Protein AF-A9B683-F1 (afdb_monomer_lite)

Structure (mmCIF, N/CA/C/O backbone):
data_AF-A9B683-F1
#
_entry.id   AF-A9B683-F1
#
loop_
_atom_site.group_PDB
_atom_site.id
_atom_site.type_symbol
_atom_site.label_atom_id
_atom_site.label_alt_id
_atom_site.label_comp_id
_atom_site.label_asym_id
_atom_site.label_entity_id
_atom_site.label_seq_id
_atom_site.pdbx_PDB_ins_code
_atom_site.Cartn_x
_atom_site.Cartn_y
_atom_site.Cartn_z
_atom_site.occupancy
_atom_site.B_iso_or_equiv
_atom_site.auth_seq_id
_atom_site.auth_comp_id
_atom_site.auth_asym_id
_atom_site.auth_atom_id
_atom_site.pdbx_PDB_model_num
ATOM 1 N N . MET A 1 1 ? -12.168 24.210 15.865 1.00 85.88 1 MET A N 1
ATOM 2 C CA . MET A 1 1 ? -10.732 24.446 16.180 1.00 85.88 1 MET A CA 1
ATOM 3 C C . MET A 1 1 ? -9.949 23.139 16.040 1.00 85.88 1 MET A C 1
ATOM 5 O O . MET A 1 1 ? -10.582 22.092 16.051 1.00 85.88 1 MET A O 1
ATOM 9 N N . LYS A 1 2 ? -8.617 23.153 15.867 1.00 90.12 2 LYS A N 1
ATOM 10 C CA . LYS A 1 2 ? -7.794 21.922 15.895 1.00 90.12 2 LYS A CA 1
ATOM 11 C C . LYS A 1 2 ? -7.132 21.772 17.260 1.00 90.12 2 LYS A C 1
ATOM 13 O O . LYS A 1 2 ? -6.598 22.749 17.776 1.00 90.12 2 LYS A O 1
ATOM 18 N N . CYS A 1 3 ? -7.162 20.572 17.837 1.00 88.56 3 CYS A N 1
ATOM 19 C CA . CYS A 1 3 ? -6.462 20.307 19.094 1.00 88.56 3 CYS A CA 1
ATOM 20 C C . CYS A 1 3 ? -4.941 20.443 18.881 1.00 88.56 3 CYS A C 1
ATOM 22 O O . CYS A 1 3 ? -4.418 19.793 17.976 1.00 88.56 3 CYS A O 1
ATOM 24 N N . PRO A 1 4 ? -4.210 21.221 19.697 1.00 87.31 4 PRO A N 1
ATOM 25 C CA . PRO A 1 4 ? -2.766 21.394 19.522 1.00 87.31 4 PRO A CA 1
ATOM 26 C C . PRO A 1 4 ? -1.964 20.112 19.792 1.00 87.31 4 PRO A C 1
ATOM 28 O O . PRO A 1 4 ? -0.858 19.973 19.281 1.00 87.31 4 PRO A O 1
ATOM 31 N N . ASN A 1 5 ? -2.517 19.170 20.564 1.00 88.19 5 ASN A N 1
ATOM 32 C CA . ASN A 1 5 ? -1.825 17.932 20.918 1.00 88.19 5 ASN A CA 1
ATOM 33 C C . ASN A 1 5 ? -1.957 16.850 19.827 1.00 88.19 5 ASN A C 1
ATOM 35 O O . ASN A 1 5 ? -0.973 16.240 19.425 1.00 88.19 5 ASN A O 1
ATOM 39 N N . CYS A 1 6 ? -3.168 16.619 19.305 1.00 89.62 6 CYS A N 1
ATOM 40 C CA . CYS A 1 6 ? -3.441 15.515 18.368 1.00 89.62 6 CYS A CA 1
ATOM 41 C C . CYS A 1 6 ? -3.935 15.958 16.980 1.00 89.62 6 CYS A C 1
ATOM 43 O O . CYS A 1 6 ? -4.226 15.111 16.139 1.00 89.62 6 CYS A O 1
ATOM 45 N N . TYR A 1 7 ? -4.053 17.268 16.735 1.00 89.31 7 TYR A N 1
ATOM 46 C CA . TYR A 1 7 ? -4.489 17.876 15.469 1.00 89.31 7 TYR A CA 1
ATOM 47 C C . TYR A 1 7 ? -5.870 17.445 14.950 1.00 89.31 7 TYR A C 1
ATOM 49 O O . TYR A 1 7 ? -6.229 17.776 13.817 1.00 89.31 7 TYR A O 1
ATOM 57 N N . SER A 1 8 ? -6.687 16.773 15.766 1.00 88.00 8 SER A N 1
ATOM 58 C CA . SER A 1 8 ? -8.070 16.471 15.402 1.00 88.00 8 SER A CA 1
ATOM 59 C C . SER A 1 8 ? -8.915 17.743 15.372 1.00 88.00 8 SER A C 1
ATOM 61 O O . SER A 1 8 ? -8.719 18.656 16.181 1.00 88.00 8 SER A O 1
ATOM 63 N N . ASN A 1 9 ? -9.885 17.793 14.459 1.00 91.38 9 ASN A N 1
ATOM 64 C CA . ASN A 1 9 ? -10.915 18.826 14.481 1.00 91.38 9 ASN A CA 1
ATOM 65 C C . ASN A 1 9 ? -11.799 18.623 15.718 1.00 91.38 9 ASN A C 1
ATOM 67 O O . ASN A 1 9 ? -12.266 17.516 15.975 1.00 91.38 9 ASN A O 1
ATOM 71 N N . VAL A 1 10 ? -12.004 19.690 16.486 1.00 91.88 10 VAL A N 1
ATOM 72 C CA . VAL A 1 10 ? -12.849 19.714 17.684 1.00 91.88 10 VAL A CA 1
ATOM 73 C C . VAL A 1 10 ? -13.901 20.813 17.567 1.00 91.88 10 VAL A C 1
ATOM 75 O O . VAL A 1 10 ? -13.610 21.916 17.077 1.00 91.88 10 VAL A O 1
ATOM 78 N N . SER A 1 11 ? -15.117 20.481 18.013 1.00 86.19 11 SER A N 1
ATOM 79 C CA . SER A 1 11 ? -16.225 21.423 18.194 1.00 86.19 11 SER A CA 1
ATOM 80 C C . SER A 1 11 ? -15.831 22.506 19.199 1.00 86.19 11 SER A C 1
ATOM 82 O O . SER A 1 11 ? -15.085 22.244 20.141 1.00 86.19 11 SER A O 1
ATOM 84 N N . ASN A 1 12 ? -16.342 23.724 19.013 1.00 79.06 12 ASN A N 1
ATOM 85 C CA . ASN A 1 12 ? -16.077 24.840 19.924 1.00 79.06 12 ASN A CA 1
ATOM 86 C C . ASN A 1 12 ? -16.750 24.673 21.301 1.00 79.06 12 ASN A C 1
ATOM 88 O O . ASN A 1 12 ? -16.464 25.441 22.210 1.00 79.06 12 ASN A O 1
ATOM 92 N N . SER A 1 13 ? -17.642 23.689 21.450 1.00 78.12 13 SER A N 1
ATOM 93 C CA . SER A 1 13 ? -18.428 23.449 22.665 1.00 78.12 13 SER A CA 1
ATOM 94 C C . SER A 1 13 ? -17.835 22.409 23.622 1.00 78.12 13 SER A C 1
ATOM 96 O O . SER A 1 13 ? -18.438 22.130 24.652 1.00 78.12 13 SER A O 1
ATOM 98 N N . THR A 1 14 ? -16.702 21.783 23.293 1.00 80.38 14 THR A N 1
ATOM 99 C CA . THR A 1 14 ? -16.143 20.684 24.097 1.00 80.38 14 THR A CA 1
ATOM 100 C C . THR A 1 14 ? -15.003 21.187 24.985 1.00 80.38 14 THR A C 1
ATOM 102 O O . THR A 1 14 ? -14.021 21.720 24.474 1.00 80.38 14 THR A O 1
ATOM 105 N N . GLU A 1 15 ? -15.101 20.993 26.306 1.00 87.38 15 GLU A N 1
ATOM 106 C CA . GLU A 1 15 ? -14.063 21.408 27.274 1.00 87.38 15 GLU A CA 1
ATOM 107 C C . GLU A 1 15 ? -12.756 20.611 27.136 1.00 87.38 15 GLU A C 1
ATOM 109 O O . GLU A 1 15 ? -11.670 21.098 27.457 1.00 87.38 15 GLU A O 1
ATOM 114 N N . LYS A 1 16 ? -12.842 19.375 26.638 1.00 94.12 16 LYS A N 1
ATOM 115 C CA . LYS A 1 16 ? -11.697 18.488 26.422 1.00 94.12 16 LYS A CA 1
ATOM 116 C C . LYS A 1 16 ? -11.725 17.891 25.027 1.00 94.12 16 LYS A C 1
ATOM 118 O O . LYS A 1 16 ? -12.782 17.691 24.430 1.00 94.12 16 LYS A O 1
ATOM 123 N N . CYS A 1 17 ? -10.546 17.592 24.492 1.00 89.88 17 CYS A N 1
ATOM 124 C CA . CYS A 1 17 ? -10.440 16.900 23.220 1.00 89.88 17 CYS A CA 1
ATOM 125 C C . CYS A 1 17 ? -10.851 15.425 23.381 1.00 89.88 17 CYS A C 1
ATOM 127 O O . CYS A 1 17 ? -10.169 14.705 24.105 1.00 89.88 17 CYS A O 1
ATOM 129 N N . PRO A 1 18 ? -11.859 14.918 22.649 1.00 86.50 18 PRO A N 1
ATOM 130 C CA . PRO A 1 18 ? -12.311 13.530 22.790 1.00 86.50 18 PRO A CA 1
ATOM 131 C C . PRO A 1 18 ? -11.249 12.499 22.373 1.00 86.50 18 PRO A C 1
ATOM 133 O O . PRO A 1 18 ? -11.368 11.325 22.696 1.00 86.50 18 PRO A O 1
ATOM 136 N N . ARG A 1 19 ? -10.203 12.922 21.647 1.00 84.56 19 ARG A N 1
ATOM 137 C CA . ARG A 1 19 ? -9.156 12.033 21.124 1.00 84.56 19 ARG A CA 1
ATOM 138 C C . ARG A 1 19 ? -7.976 11.832 22.075 1.00 84.56 19 ARG A C 1
ATOM 140 O O . ARG A 1 19 ? -7.304 10.813 21.983 1.00 84.56 19 ARG A O 1
ATOM 147 N N . CYS A 1 20 ? -7.670 12.804 22.928 1.00 90.81 20 CYS A N 1
ATOM 148 C CA . CYS A 1 20 ? -6.484 12.758 23.796 1.00 90.81 20 CYS A CA 1
ATOM 149 C C . CYS A 1 20 ? -6.721 13.339 25.193 1.00 90.81 20 CYS A C 1
ATOM 151 O O . CYS A 1 20 ? -5.761 13.576 25.920 1.00 90.81 20 CYS A O 1
ATOM 153 N N . ASP A 1 21 ? -7.981 13.625 25.524 1.00 91.88 21 ASP A N 1
ATOM 154 C CA . ASP A 1 21 ? -8.448 14.214 26.782 1.00 91.88 21 ASP A CA 1
ATOM 155 C C . ASP A 1 21 ? -7.758 15.540 27.164 1.00 91.88 21 ASP A C 1
ATOM 157 O O . ASP A 1 21 ? -7.778 15.993 28.308 1.00 91.88 21 ASP A O 1
ATOM 161 N N . TRP A 1 22 ? -7.139 16.195 26.175 1.00 89.44 22 TRP A N 1
ATOM 162 C CA . TRP A 1 22 ? -6.417 17.445 26.366 1.00 89.44 22 TRP A CA 1
ATOM 163 C C . TRP A 1 22 ? -7.400 18.582 26.667 1.00 89.44 22 TRP A C 1
ATOM 165 O O . TRP A 1 22 ? -8.330 18.780 25.876 1.00 89.44 22 TRP A O 1
ATOM 175 N N . PRO A 1 23 ? -7.201 19.360 27.746 1.00 90.69 23 PRO A N 1
ATOM 176 C CA . PRO A 1 23 ? -8.079 20.470 28.088 1.00 90.69 23 PRO A CA 1
ATOM 177 C C . PRO A 1 23 ? -7.988 21.559 27.018 1.00 90.69 23 PRO A C 1
ATOM 179 O O . PRO A 1 23 ? -6.918 22.108 26.736 1.00 90.69 23 PRO A O 1
ATOM 182 N N . LEU A 1 24 ? -9.122 21.868 26.398 1.00 88.25 24 LEU A N 1
ATOM 183 C CA . LEU A 1 24 ? -9.241 22.959 25.446 1.00 88.25 24 LEU A CA 1
ATOM 184 C C . LEU A 1 24 ? -9.572 24.203 26.266 1.00 88.25 24 LEU A C 1
ATOM 186 O O . LEU A 1 24 ? -10.685 24.349 26.761 1.00 88.25 24 LEU A O 1
ATOM 190 N N . ARG A 1 25 ? -8.587 25.089 26.469 1.00 82.38 25 ARG A N 1
ATOM 191 C CA . ARG A 1 25 ? -8.855 26.385 27.106 1.00 82.38 25 ARG A CA 1
ATOM 192 C C . ARG A 1 25 ? -9.923 27.096 26.286 1.00 82.38 25 ARG A C 1
ATOM 194 O O . ARG A 1 25 ? -9.673 27.426 25.126 1.00 82.38 25 ARG A O 1
ATOM 201 N N . ALA A 1 26 ? -11.082 27.336 26.896 1.00 71.56 26 ALA A N 1
ATOM 202 C CA . ALA A 1 26 ? -12.055 28.257 26.340 1.00 71.56 26 ALA A CA 1
ATOM 203 C C . ALA A 1 26 ? -11.334 29.592 26.080 1.00 71.56 26 ALA A C 1
ATOM 205 O O . ALA A 1 26 ? -10.574 30.042 26.950 1.00 71.56 26 ALA A O 1
ATOM 206 N N . PRO A 1 27 ? -11.492 30.207 24.895 1.00 64.06 27 PRO A N 1
ATOM 207 C CA . PRO A 1 27 ? -10.998 31.559 24.695 1.00 64.06 27 PRO A CA 1
ATOM 208 C C . PRO A 1 27 ? -11.594 32.434 25.800 1.00 64.06 27 PRO A C 1
ATOM 210 O O . PRO A 1 27 ? -12.783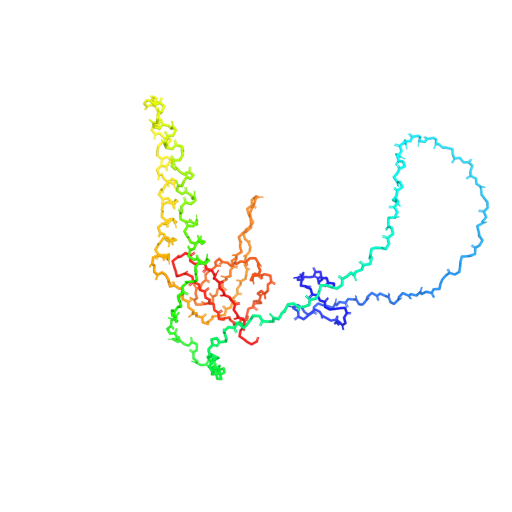 32.317 26.100 1.00 64.06 27 PRO A O 1
ATOM 213 N N . ALA A 1 28 ? -10.755 33.247 26.450 1.00 64.25 28 ALA A N 1
ATOM 214 C CA . ALA A 1 28 ? -11.212 34.168 27.483 1.00 64.25 28 ALA A CA 1
ATOM 215 C C . ALA A 1 28 ? -12.409 34.949 26.930 1.00 64.25 28 ALA A C 1
ATOM 217 O O . ALA A 1 28 ? -12.329 35.475 25.817 1.00 64.25 28 ALA A O 1
ATOM 218 N N . ALA A 1 29 ? -13.526 34.945 27.666 1.00 63.47 29 ALA A N 1
ATOM 219 C CA . ALA A 1 29 ? -14.729 35.662 27.270 1.00 63.47 29 ALA A CA 1
ATOM 220 C C . ALA A 1 29 ? -14.327 37.092 26.901 1.00 63.47 29 ALA A C 1
ATOM 222 O O . ALA A 1 29 ? -13.662 37.760 27.692 1.00 63.47 29 ALA A O 1
ATOM 223 N N . ALA A 1 30 ? -14.651 37.514 25.677 1.00 56.66 30 ALA A N 1
ATOM 224 C CA . ALA A 1 30 ? -14.289 38.832 25.187 1.00 56.66 30 ALA A CA 1
ATOM 225 C C . ALA A 1 30 ? -14.913 39.881 26.114 1.00 56.66 30 ALA A C 1
ATOM 227 O O . ALA A 1 30 ? -16.116 40.134 26.068 1.00 56.66 30 ALA A O 1
ATOM 228 N N . THR A 1 31 ? -14.101 40.466 26.988 1.00 53.25 31 THR A N 1
ATOM 229 C CA . THR A 1 31 ? -14.482 41.601 27.817 1.00 53.25 31 THR A CA 1
ATOM 230 C C . THR A 1 31 ? -14.574 42.823 26.913 1.00 53.25 31 THR A C 1
ATOM 232 O O . THR A 1 31 ? -13.605 43.537 26.672 1.00 53.25 31 THR A O 1
ATOM 235 N N . SER A 1 32 ? -15.765 43.055 26.371 1.00 56.12 32 SER A N 1
ATOM 236 C CA . SER A 1 32 ? -16.123 44.302 25.708 1.00 56.12 32 SER A CA 1
ATOM 237 C C . SER A 1 32 ? -16.279 45.399 26.761 1.00 56.12 32 SER A C 1
ATOM 239 O O . SER A 1 32 ? -17.363 45.532 27.321 1.00 56.12 32 SER A O 1
ATOM 241 N N . SER A 1 33 ? -15.212 46.142 27.073 1.00 54.22 33 SER A N 1
ATOM 242 C CA . SER A 1 33 ? -15.259 47.477 27.702 1.00 54.22 33 SER A CA 1
ATOM 243 C C . SER A 1 33 ? -13.852 48.067 27.837 1.00 54.22 33 SER A C 1
ATOM 245 O O . SER A 1 33 ? -13.140 47.769 28.790 1.00 54.22 33 SER A O 1
ATOM 247 N N . ALA A 1 34 ? -13.472 48.951 26.918 1.00 47.91 34 ALA A N 1
ATOM 248 C CA . ALA A 1 34 ? -12.514 50.014 27.205 1.00 47.91 34 ALA A CA 1
ATOM 249 C C . ALA A 1 34 ? -12.843 51.208 26.303 1.00 47.91 34 ALA A C 1
ATOM 251 O O . ALA A 1 34 ? -12.611 51.186 25.096 1.00 47.91 34 ALA A O 1
ATOM 252 N N . ALA A 1 35 ? -13.468 52.216 26.909 1.00 48.53 35 ALA A N 1
ATOM 253 C CA . ALA A 1 35 ? -13.694 53.522 26.320 1.00 48.53 35 ALA A CA 1
ATOM 254 C C . ALA A 1 35 ? -12.339 54.203 26.068 1.00 48.53 35 ALA A C 1
ATOM 256 O O . ALA A 1 35 ? -11.503 54.284 26.967 1.00 48.53 35 ALA A O 1
ATOM 257 N N . PHE A 1 36 ? -12.127 54.676 24.841 1.00 45.19 36 PHE A N 1
ATOM 258 C CA . PHE A 1 36 ? -10.976 55.495 24.476 1.00 45.19 36 PHE A CA 1
ATOM 259 C C . PHE A 1 36 ? -11.167 56.912 25.029 1.00 45.19 36 PHE A C 1
ATOM 261 O O . PHE A 1 36 ? -12.005 57.665 24.538 1.00 45.19 36 PHE A O 1
ATOM 268 N N . GLY A 1 37 ? -10.391 57.254 26.057 1.00 43.06 37 GLY A N 1
ATOM 269 C CA . GLY A 1 37 ? -10.156 58.627 26.494 1.00 43.06 37 GLY A CA 1
ATOM 270 C C . GLY A 1 37 ? -8.959 59.231 25.754 1.00 43.06 37 GLY A C 1
ATOM 271 O O . GLY A 1 37 ? -7.913 58.598 25.649 1.00 43.06 37 GLY A O 1
ATOM 272 N N . GLU A 1 38 ? -9.185 60.426 25.210 1.00 45.56 38 GLU A N 1
ATOM 273 C CA . GLU A 1 38 ? -8.266 61.546 24.942 1.00 45.56 38 GLU A CA 1
ATOM 274 C C . GLU A 1 38 ? -6.763 61.251 24.729 1.00 45.56 38 GLU A C 1
ATOM 276 O O . GLU A 1 38 ? -6.013 60.923 25.645 1.00 45.56 38 GLU A O 1
ATOM 281 N N . SER A 1 39 ? -6.294 61.498 23.498 1.00 46.16 39 SER A N 1
ATOM 282 C CA . SER A 1 39 ? -4.870 61.656 23.172 1.00 46.16 39 SER A CA 1
ATOM 283 C C . SER A 1 39 ? -4.377 63.073 23.487 1.00 46.16 39 SER A C 1
ATOM 285 O O . SER A 1 39 ? -4.962 64.029 22.975 1.00 46.16 39 SER A O 1
ATOM 287 N N . PRO A 1 40 ? -3.252 63.240 24.207 1.00 55.91 40 PRO A N 1
ATOM 288 C CA . PRO A 1 40 ? -2.469 64.457 24.151 1.00 55.91 40 PRO A CA 1
ATOM 289 C C . PRO A 1 40 ? -1.466 64.438 22.987 1.00 55.91 40 PRO A C 1
ATOM 291 O O . PRO A 1 40 ? -0.982 63.408 22.520 1.00 55.91 40 PRO A O 1
ATOM 294 N N . THR A 1 41 ? -1.200 65.654 22.537 1.00 54.25 41 THR A N 1
ATOM 295 C CA . THR A 1 41 ? -0.431 66.132 21.390 1.00 54.25 41 THR A CA 1
ATOM 296 C C . THR A 1 41 ? 1.063 65.779 21.359 1.00 54.25 41 THR A C 1
ATOM 298 O O . THR A 1 41 ? 1.748 65.863 22.370 1.00 54.25 41 THR A O 1
ATOM 301 N N . ALA A 1 42 ? 1.526 65.498 20.133 1.00 46.81 42 ALA A N 1
ATOM 302 C CA . ALA A 1 42 ? 2.762 65.927 19.456 1.00 46.81 42 ALA A CA 1
ATOM 303 C C . ALA A 1 42 ? 4.098 66.022 20.223 1.00 46.81 42 ALA A C 1
ATOM 305 O O . ALA A 1 42 ? 4.226 66.859 21.098 1.00 46.81 42 ALA A O 1
ATOM 306 N N . ASN A 1 43 ? 5.110 65.288 19.722 1.00 49.88 43 ASN A N 1
ATOM 307 C CA . ASN A 1 43 ? 6.514 65.689 19.461 1.00 49.88 43 ASN A CA 1
ATOM 308 C C . ASN A 1 43 ? 7.016 64.728 18.344 1.00 49.88 43 ASN A C 1
ATOM 310 O O . ASN A 1 43 ? 6.922 63.521 18.533 1.00 49.88 43 ASN A O 1
ATOM 314 N N . ALA A 1 44 ? 7.352 65.097 17.102 1.00 53.06 44 ALA A N 1
ATOM 315 C CA . ALA A 1 44 ? 8.329 66.055 16.563 1.00 53.06 44 ALA A CA 1
ATOM 316 C C . ALA A 1 44 ? 9.798 65.570 16.475 1.00 53.06 44 ALA A C 1
ATOM 318 O O . ALA A 1 44 ? 10.676 66.352 16.783 1.00 53.06 44 ALA A O 1
ATOM 319 N N . TRP A 1 45 ? 10.070 64.339 16.011 1.00 43.09 45 TRP A N 1
ATOM 320 C CA . TRP A 1 45 ? 11.333 63.910 15.357 1.00 43.09 45 TRP A CA 1
ATOM 321 C C . TRP A 1 45 ? 10.980 62.677 14.494 1.00 43.09 45 TRP A C 1
ATOM 323 O O . TRP A 1 45 ? 10.445 61.713 15.020 1.00 43.09 45 TRP A O 1
ATOM 333 N N . GLY A 1 46 ? 11.113 62.623 13.170 1.00 44.09 46 GLY A N 1
ATOM 334 C CA . GLY A 1 46 ? 12.234 63.069 12.357 1.00 44.09 46 GLY A CA 1
ATOM 335 C C . GLY A 1 46 ? 13.030 61.843 11.899 1.00 44.09 46 GLY A C 1
ATOM 336 O O . GLY A 1 46 ? 14.087 61.565 12.464 1.00 44.09 46 GLY A O 1
ATOM 337 N N . ARG A 1 47 ? 12.516 61.094 10.912 1.00 44.47 47 ARG A N 1
ATOM 338 C CA . ARG A 1 47 ? 13.354 60.417 9.911 1.00 44.47 47 ARG A CA 1
ATOM 339 C C . ARG A 1 47 ? 12.538 59.861 8.750 1.00 44.47 47 ARG A C 1
ATOM 341 O O . ARG A 1 47 ? 11.659 59.022 8.927 1.00 44.47 47 ARG A O 1
ATOM 348 N N . ASP A 1 48 ? 12.910 60.348 7.579 1.00 51.66 48 ASP A N 1
ATOM 349 C CA . ASP A 1 48 ? 12.502 59.893 6.265 1.00 51.66 48 ASP A CA 1
ATOM 350 C C . ASP A 1 48 ? 12.808 58.406 6.075 1.00 51.66 48 ASP A C 1
ATOM 352 O O . ASP A 1 48 ? 13.947 57.963 6.237 1.00 51.66 48 ASP A O 1
ATOM 356 N N . GLN A 1 49 ? 11.792 57.646 5.676 1.00 46.53 49 GLN A N 1
ATOM 357 C CA . GLN A 1 49 ? 11.978 56.494 4.804 1.00 46.53 49 GLN A CA 1
ATOM 358 C C . GLN A 1 49 ? 10.817 56.444 3.820 1.00 46.53 49 GLN A C 1
ATOM 360 O O . GLN A 1 49 ? 9.778 55.825 4.037 1.00 46.53 49 GLN A O 1
ATOM 365 N N . THR A 1 50 ? 11.040 57.155 2.723 1.00 53.62 50 THR A N 1
ATOM 366 C CA . THR A 1 50 ? 10.431 56.933 1.422 1.00 53.62 50 THR A CA 1
ATOM 367 C C . THR A 1 50 ? 10.586 55.457 1.069 1.00 53.62 50 THR A C 1
ATOM 369 O O . THR A 1 50 ? 11.696 54.984 0.838 1.00 53.62 50 THR A O 1
ATOM 372 N N . ASN A 1 51 ? 9.482 54.723 1.069 1.00 51.44 51 ASN A N 1
ATOM 373 C CA . ASN A 1 51 ? 9.351 53.486 0.321 1.00 51.44 51 ASN A CA 1
ATOM 374 C C . ASN A 1 51 ? 7.933 53.460 -0.234 1.00 51.44 51 ASN A C 1
ATOM 376 O O . ASN A 1 51 ? 6.959 53.279 0.497 1.00 51.44 51 ASN A O 1
ATOM 380 N N . ASP A 1 52 ? 7.867 53.698 -1.539 1.00 53.00 52 ASP A N 1
ATOM 381 C CA . ASP A 1 52 ? 6.702 53.556 -2.390 1.00 53.00 52 ASP A CA 1
ATOM 382 C C . ASP A 1 52 ? 6.112 52.149 -2.240 1.00 53.00 52 ASP A C 1
ATOM 384 O O . ASP A 1 52 ? 6.565 51.180 -2.851 1.00 53.00 52 ASP A O 1
ATOM 388 N N . ALA A 1 53 ? 5.083 52.033 -1.407 1.00 43.94 53 ALA A N 1
ATOM 389 C CA . ALA A 1 53 ? 4.173 50.904 -1.422 1.00 43.94 53 ALA A CA 1
ATOM 390 C C . ALA A 1 53 ? 2.945 51.334 -2.221 1.00 43.94 53 ALA A C 1
ATOM 392 O O . ALA A 1 53 ? 2.141 52.152 -1.774 1.00 43.94 53 ALA A O 1
ATOM 393 N N . GLY A 1 54 ? 2.857 50.795 -3.436 1.00 48.78 54 GLY A N 1
ATOM 394 C CA . GLY A 1 54 ? 1.732 50.973 -4.335 1.00 48.78 54 GLY A CA 1
ATOM 395 C C . GLY A 1 54 ? 0.399 50.777 -3.620 1.00 48.78 54 GLY A C 1
ATOM 396 O O . GLY A 1 54 ? 0.169 49.787 -2.924 1.00 48.78 54 GLY A O 1
ATOM 397 N N . VAL A 1 55 ? -0.464 51.759 -3.842 1.00 51.66 55 VAL A N 1
ATOM 398 C CA . VAL A 1 55 ? -1.893 51.756 -3.569 1.00 51.66 55 VAL A CA 1
ATOM 399 C C . VAL A 1 55 ? -2.509 50.499 -4.187 1.00 51.66 55 VAL A C 1
ATOM 401 O O . VAL A 1 55 ? -2.653 50.396 -5.401 1.00 51.66 55 VAL A O 1
ATOM 404 N N . TRP A 1 56 ? -2.857 49.532 -3.342 1.00 52.94 56 TRP A N 1
ATOM 405 C CA . TRP A 1 56 ? -3.828 48.494 -3.667 1.00 52.94 56 TRP A CA 1
ATOM 406 C C . TRP A 1 56 ? -5.121 48.843 -2.935 1.00 52.94 56 TRP A C 1
ATOM 408 O O . TRP A 1 56 ? -5.273 48.556 -1.750 1.00 52.94 56 TRP A O 1
ATOM 418 N N . GLU A 1 57 ? -6.040 49.497 -3.642 1.00 53.34 57 GLU A N 1
ATOM 419 C CA . GLU A 1 57 ? -7.444 49.598 -3.249 1.00 53.34 57 GLU A CA 1
ATOM 420 C C . GLU A 1 57 ? -8.145 48.268 -3.569 1.00 53.34 57 GLU A C 1
ATOM 422 O O . GLU A 1 57 ? -8.165 47.853 -4.730 1.00 53.34 57 GLU A O 1
ATOM 427 N N . PRO A 1 58 ? -8.775 47.585 -2.598 1.00 55.25 58 PRO A N 1
ATOM 428 C CA . PRO A 1 58 ? -9.753 46.558 -2.906 1.00 55.25 58 PRO A CA 1
ATOM 429 C C . PRO A 1 58 ? -11.085 47.251 -3.208 1.00 55.25 58 PRO A C 1
ATOM 431 O O . PRO A 1 58 ? -11.857 47.587 -2.308 1.00 55.25 58 PRO A O 1
ATOM 434 N N . THR A 1 59 ? -11.366 47.465 -4.491 1.00 57.28 59 THR A N 1
ATOM 435 C CA . THR A 1 59 ? -12.725 47.732 -4.965 1.00 57.28 59 THR A CA 1
ATOM 436 C C . THR A 1 59 ? -13.588 46.515 -4.626 1.00 57.28 59 THR A C 1
ATOM 438 O O . THR A 1 59 ? -13.335 45.419 -5.121 1.00 57.28 59 THR A O 1
ATOM 441 N N . MET A 1 60 ? -14.593 46.683 -3.766 1.00 58.78 60 MET A N 1
ATOM 442 C CA . MET A 1 60 ? -15.641 45.679 -3.576 1.00 58.78 60 MET A CA 1
ATOM 443 C C . MET A 1 60 ? -16.577 45.703 -4.792 1.00 58.78 60 MET A C 1
ATOM 445 O O . MET A 1 60 ? -17.186 46.746 -5.039 1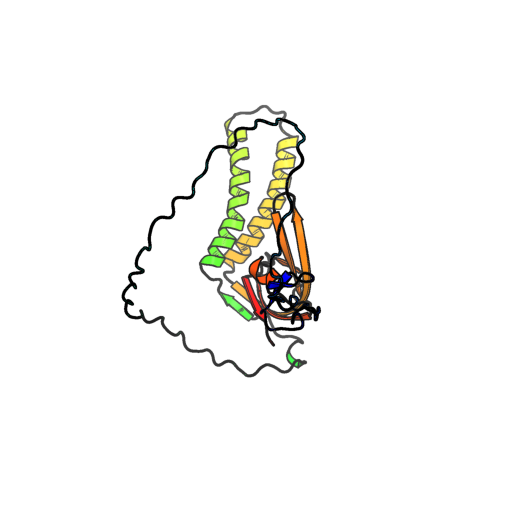.00 58.78 60 MET A O 1
ATOM 449 N N . PRO A 1 61 ? -16.772 44.599 -5.534 1.00 61.72 61 PRO A N 1
ATOM 450 C CA . PRO A 1 61 ? -17.950 44.463 -6.367 1.00 61.72 61 PRO A CA 1
ATOM 451 C C . PRO A 1 61 ? -19.136 43.933 -5.558 1.00 61.72 61 PRO A C 1
ATOM 453 O O . PRO A 1 61 ? -19.029 43.056 -4.700 1.00 61.72 61 PRO A O 1
ATOM 456 N N . ALA A 1 62 ? -20.268 44.541 -5.886 1.00 49.50 62 ALA A N 1
ATOM 457 C CA . ALA A 1 62 ? -21.600 44.351 -5.363 1.00 49.50 62 ALA A CA 1
ATOM 458 C C . ALA A 1 62 ? -22.067 42.888 -5.287 1.00 49.50 62 ALA A C 1
ATOM 460 O O . ALA A 1 62 ? -21.757 42.051 -6.130 1.00 49.50 62 ALA A O 1
ATOM 461 N N . SER A 1 63 ? -22.897 42.656 -4.271 1.00 54.78 63 SER A N 1
ATOM 462 C CA . SER A 1 63 ? -23.939 41.635 -4.160 1.00 54.78 63 SER A CA 1
ATOM 463 C C . SER A 1 63 ? -24.341 40.964 -5.483 1.00 54.78 63 SER A C 1
ATOM 465 O O . SER A 1 63 ? -25.155 41.499 -6.237 1.00 54.78 63 SER A O 1
ATOM 467 N N . ALA A 1 64 ? -23.829 39.755 -5.713 1.00 49.59 64 ALA A N 1
ATOM 468 C CA . ALA A 1 64 ? -24.423 38.809 -6.645 1.00 49.59 64 ALA A CA 1
ATOM 469 C C . ALA A 1 64 ? -25.536 38.046 -5.917 1.00 49.59 64 ALA A C 1
ATOM 471 O O . ALA A 1 64 ? -25.309 37.388 -4.898 1.00 49.59 64 ALA A O 1
ATOM 472 N N . ALA A 1 65 ? -26.751 38.205 -6.432 1.00 51.97 65 ALA A N 1
ATOM 473 C CA . ALA A 1 65 ? -27.925 37.441 -6.064 1.00 51.97 65 ALA A CA 1
ATOM 474 C C . ALA A 1 65 ? -27.652 35.944 -6.268 1.00 51.97 65 ALA A C 1
ATOM 476 O O . ALA A 1 65 ? -27.241 35.515 -7.344 1.00 51.97 65 ALA A O 1
ATOM 477 N N . TRP A 1 66 ? -27.867 35.154 -5.221 1.00 52.59 66 TRP A N 1
ATOM 478 C CA . TRP A 1 66 ? -27.825 33.702 -5.303 1.00 52.59 66 TRP A CA 1
ATOM 479 C C . TRP A 1 66 ? -29.146 33.222 -5.904 1.00 52.59 66 TRP A C 1
ATOM 481 O O . TRP A 1 66 ? -30.162 33.167 -5.214 1.00 52.59 66 TRP A O 1
ATOM 491 N N . GLU A 1 67 ? -29.140 32.899 -7.194 1.00 48.06 67 GLU A N 1
ATOM 492 C CA . GLU A 1 67 ? -30.189 32.085 -7.807 1.00 48.06 67 GLU A CA 1
ATOM 493 C C . GLU A 1 67 ? -30.036 30.639 -7.310 1.00 48.06 67 GLU A C 1
ATOM 495 O O . GLU A 1 67 ? -28.974 30.026 -7.434 1.00 48.06 67 GLU A O 1
ATOM 500 N N . GLN A 1 68 ? -31.094 30.102 -6.697 1.00 60.62 68 GLN A N 1
ATOM 501 C CA . GLN A 1 68 ? -31.203 28.687 -6.343 1.00 60.62 68 GLN A CA 1
ATOM 502 C C . GLN A 1 68 ? -31.326 27.850 -7.625 1.00 60.62 68 GLN A C 1
ATOM 504 O O . GLN A 1 68 ? -32.277 28.062 -8.380 1.00 60.62 68 GLN A O 1
ATOM 509 N N . PRO A 1 69 ? -30.456 26.853 -7.862 1.00 61.16 69 PRO A N 1
ATOM 510 C CA . PRO A 1 69 ? -30.716 25.850 -8.879 1.00 61.16 69 PRO A CA 1
ATOM 511 C C . PRO A 1 69 ? -31.905 24.990 -8.446 1.00 61.16 69 PRO A C 1
ATOM 513 O O . PRO A 1 69 ? -31.896 24.363 -7.383 1.00 61.16 69 PRO A O 1
ATOM 516 N N 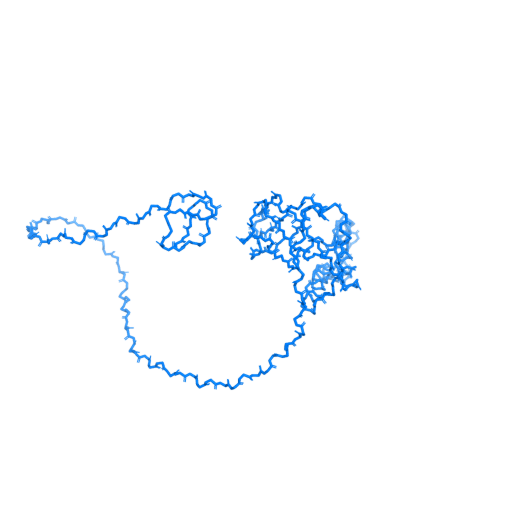. THR A 1 70 ? -32.931 24.986 -9.289 1.00 52.62 70 THR A N 1
ATOM 517 C CA . THR A 1 70 ? -34.079 24.084 -9.261 1.00 52.62 70 THR A CA 1
ATOM 518 C C . THR A 1 70 ? -33.602 22.640 -9.120 1.00 52.62 70 THR A C 1
ATOM 520 O O . THR A 1 70 ? -32.825 22.153 -9.937 1.00 52.62 70 THR A O 1
ATOM 523 N N . ALA A 1 71 ? -34.053 21.965 -8.063 1.00 47.09 71 ALA A N 1
ATOM 524 C CA . ALA A 1 71 ? -33.760 20.563 -7.808 1.00 47.09 71 ALA A CA 1
ATOM 525 C C . ALA A 1 71 ? -34.261 19.686 -8.968 1.00 47.09 71 ALA A C 1
ATOM 527 O O . ALA A 1 71 ? -35.459 19.640 -9.249 1.00 47.09 71 ALA A O 1
ATOM 528 N N . GLU A 1 72 ? -33.341 18.979 -9.623 1.00 53.34 72 GLU A N 1
ATOM 529 C CA . GLU A 1 72 ? -33.675 17.867 -10.509 1.00 53.34 72 GLU A CA 1
ATOM 530 C C . GLU A 1 72 ? -34.207 16.677 -9.687 1.00 53.34 72 GLU A C 1
ATOM 532 O O . GLU A 1 72 ? -33.755 16.441 -8.560 1.00 53.34 72 GLU A O 1
ATOM 537 N N . PRO A 1 73 ? -35.183 15.920 -10.220 1.00 57.09 73 PRO A N 1
ATOM 538 C CA . PRO A 1 73 ? -35.771 14.784 -9.528 1.00 57.09 73 PRO A CA 1
ATOM 539 C C . PRO A 1 73 ? -34.749 13.659 -9.346 1.00 57.09 73 PRO A C 1
ATOM 541 O O . PRO A 1 73 ? -34.045 13.266 -10.275 1.00 57.09 73 PRO A O 1
ATOM 544 N N . ALA A 1 74 ? -34.715 13.139 -8.119 1.00 47.75 74 ALA A N 1
ATOM 545 C CA . ALA A 1 74 ? -33.893 12.031 -7.669 1.00 47.75 74 ALA A CA 1
ATOM 546 C C . ALA A 1 74 ? -33.910 10.862 -8.664 1.00 47.75 74 ALA A C 1
ATOM 548 O O . ALA A 1 74 ? -34.905 10.147 -8.792 1.00 47.75 74 ALA A O 1
ATOM 549 N N . SER A 1 75 ? -32.777 10.641 -9.331 1.00 49.16 75 SER A N 1
ATOM 550 C CA . SER A 1 75 ? -32.489 9.359 -9.947 1.00 49.16 75 SER A CA 1
ATOM 551 C C . SER A 1 75 ? -32.331 8.327 -8.836 1.00 49.16 75 SER A C 1
ATOM 553 O O . SER A 1 75 ? -31.495 8.428 -7.936 1.00 49.16 75 SER A O 1
ATOM 555 N N . THR A 1 76 ? -33.237 7.362 -8.889 1.00 47.34 76 THR A N 1
ATOM 556 C CA . THR A 1 76 ? -33.284 6.115 -8.147 1.00 47.34 76 THR A CA 1
ATOM 557 C C . THR A 1 76 ? -31.908 5.453 -8.132 1.00 47.34 76 THR A C 1
ATOM 559 O O . THR A 1 76 ? -31.520 4.769 -9.073 1.00 47.34 76 THR A O 1
ATOM 562 N N . TRP A 1 77 ? -31.158 5.665 -7.054 1.00 51.34 77 TRP A N 1
ATOM 563 C CA . TRP A 1 77 ? -30.047 4.794 -6.706 1.00 51.34 77 TRP A CA 1
ATOM 564 C C . TRP A 1 77 ? -30.654 3.486 -6.226 1.00 51.34 77 TRP A C 1
ATOM 566 O O . TRP A 1 77 ? -31.255 3.433 -5.151 1.00 51.34 77 TRP A O 1
ATOM 576 N N . ASP A 1 78 ? -30.528 2.461 -7.062 1.00 40.03 78 ASP A N 1
ATOM 577 C CA . ASP A 1 78 ? -30.805 1.071 -6.737 1.00 40.03 78 ASP A CA 1
ATOM 578 C C . ASP A 1 78 ? -30.245 0.733 -5.351 1.00 40.03 78 ASP A C 1
ATOM 580 O O . ASP A 1 78 ? -29.036 0.595 -5.138 1.00 40.03 78 ASP A O 1
ATOM 584 N N . GLN A 1 79 ? -31.153 0.614 -4.384 1.00 44.81 79 GLN A N 1
ATOM 585 C CA . GLN A 1 79 ? -30.875 0.012 -3.095 1.00 44.81 79 GLN A CA 1
ATOM 586 C C . GLN A 1 79 ? -30.606 -1.469 -3.352 1.00 44.81 79 GLN A C 1
ATOM 588 O O . GLN A 1 79 ? -31.523 -2.289 -3.401 1.00 44.81 79 GLN A O 1
ATOM 593 N N . ALA A 1 80 ? -29.331 -1.820 -3.520 1.00 53.03 80 ALA A N 1
ATOM 594 C CA . ALA A 1 80 ? -28.902 -3.190 -3.299 1.00 53.03 80 ALA A CA 1
ATOM 595 C C . ALA A 1 80 ? -29.433 -3.622 -1.916 1.00 53.03 80 ALA A C 1
ATOM 597 O O . ALA A 1 80 ? -29.312 -2.847 -0.959 1.00 53.03 80 ALA A O 1
ATOM 598 N N . PRO A 1 81 ? -30.073 -4.799 -1.801 1.00 54.12 81 PRO A N 1
ATOM 599 C CA . PRO A 1 81 ? -30.785 -5.190 -0.596 1.00 54.12 81 PRO A CA 1
ATOM 600 C C . PRO A 1 81 ? -29.849 -5.114 0.606 1.00 54.12 81 PRO A C 1
ATOM 602 O O . PRO A 1 81 ? -28.761 -5.692 0.598 1.00 54.12 81 PRO A O 1
ATOM 605 N N . LEU A 1 82 ? -30.297 -4.368 1.618 1.00 42.75 82 LEU A N 1
ATOM 606 C CA . LEU A 1 82 ? -29.692 -4.269 2.938 1.00 42.75 82 LEU A CA 1
ATOM 607 C C . LEU A 1 82 ? -29.320 -5.675 3.411 1.00 42.75 82 LEU A C 1
ATOM 609 O O . LEU A 1 82 ? -30.183 -6.464 3.799 1.00 42.75 82 LEU A O 1
ATOM 613 N N . GLN A 1 83 ? -28.026 -5.989 3.362 1.00 52.41 83 GLN A N 1
ATOM 614 C CA . GLN A 1 83 ? -27.487 -7.131 4.079 1.00 52.41 83 GLN A CA 1
ATOM 615 C C . GLN A 1 83 ? -27.813 -6.903 5.550 1.00 52.41 83 GLN A C 1
ATOM 617 O O . GLN A 1 83 ? -27.370 -5.925 6.153 1.00 52.41 83 GLN A O 1
ATOM 622 N N . SER A 1 84 ? -28.643 -7.785 6.099 1.00 53.50 84 SER A N 1
ATOM 623 C CA . SER A 1 84 ? -28.996 -7.824 7.509 1.00 53.50 84 SER A CA 1
ATOM 624 C C . SER A 1 84 ? -27.721 -7.763 8.346 1.00 53.50 84 SER A C 1
ATOM 626 O O . SER A 1 84 ? -26.923 -8.705 8.348 1.00 53.50 84 SER A O 1
ATOM 628 N N . VAL A 1 85 ? -27.520 -6.646 9.039 1.00 51.88 85 VAL A N 1
ATOM 629 C CA . VAL A 1 85 ? -26.425 -6.480 9.988 1.00 51.88 85 VAL A CA 1
ATOM 630 C C . VAL A 1 85 ? -26.731 -7.394 11.170 1.00 51.88 85 VAL A C 1
ATOM 632 O O . VAL A 1 85 ? -27.596 -7.104 11.994 1.00 51.88 85 VAL A O 1
ATOM 635 N N . ALA A 1 86 ? -26.069 -8.548 11.199 1.00 54.12 86 ALA A N 1
ATOM 636 C CA . ALA A 1 86 ? -26.085 -9.442 12.344 1.00 54.12 86 ALA A CA 1
ATOM 637 C C . ALA A 1 86 ? -25.551 -8.706 13.594 1.00 54.12 86 ALA A C 1
ATOM 639 O O . ALA A 1 86 ? -24.699 -7.821 13.462 1.00 54.12 86 ALA A O 1
ATOM 640 N N . PRO A 1 87 ? -26.034 -9.049 14.802 1.00 53.81 87 PRO A N 1
ATOM 641 C CA . PRO A 1 87 ? -25.574 -8.436 16.046 1.00 53.81 87 PRO A CA 1
ATOM 642 C C . PRO A 1 87 ? -24.051 -8.582 16.232 1.00 53.81 87 PRO A C 1
ATOM 644 O O . PRO A 1 87 ? -23.459 -9.540 15.724 1.00 53.81 87 PRO A O 1
ATOM 647 N N . PRO A 1 88 ? -23.401 -7.647 16.957 1.00 52.84 88 PRO A N 1
ATOM 648 C CA . PRO A 1 88 ? -21.951 -7.624 17.107 1.00 52.84 88 PRO A CA 1
ATOM 649 C C . PRO A 1 88 ? -21.454 -8.929 17.753 1.00 52.84 88 PRO A C 1
ATOM 651 O O . PRO A 1 88 ? -21.961 -9.325 18.807 1.00 52.84 88 PRO A O 1
ATOM 654 N N . PRO A 1 89 ? -20.480 -9.625 17.143 1.00 51.00 89 PRO A N 1
ATOM 655 C CA . PRO A 1 89 ? -19.988 -10.885 17.671 1.00 51.00 89 PRO A CA 1
ATOM 656 C C . PRO A 1 89 ? -19.237 -10.656 18.987 1.00 51.00 89 PRO A C 1
ATOM 658 O O . PRO A 1 89 ? -18.338 -9.821 19.073 1.00 51.00 89 PRO A O 1
ATOM 661 N N . ASN A 1 90 ? -19.597 -11.446 20.004 1.00 52.69 90 ASN A N 1
ATOM 662 C CA . ASN A 1 90 ? -18.845 -11.601 21.249 1.00 52.69 90 ASN A CA 1
ATOM 663 C C . ASN A 1 90 ? -17.336 -11.729 20.963 1.00 52.69 90 ASN A C 1
ATOM 665 O O . ASN A 1 90 ? -16.922 -12.491 20.085 1.00 52.69 90 ASN A O 1
ATOM 669 N N . ALA A 1 91 ? -16.512 -11.024 21.746 1.00 53.25 91 ALA A N 1
ATOM 670 C CA . ALA A 1 91 ? -15.052 -10.933 21.604 1.00 53.25 91 ALA A CA 1
ATOM 671 C C . ALA A 1 91 ? -14.311 -12.292 21.591 1.00 53.25 91 ALA A C 1
ATOM 673 O O . ALA A 1 91 ? -13.168 -12.378 21.150 1.00 53.25 91 ALA A O 1
ATOM 674 N N . THR A 1 92 ? -14.970 -13.380 21.990 1.00 52.94 92 THR A N 1
ATOM 675 C CA . THR A 1 92 ? -14.477 -14.762 21.900 1.00 52.94 92 THR A CA 1
ATOM 676 C C . THR A 1 92 ? -14.374 -15.308 20.463 1.00 52.94 92 THR A C 1
ATOM 678 O O . THR A 1 92 ? -13.711 -16.319 20.248 1.00 52.94 92 THR A O 1
ATOM 681 N N . MET A 1 93 ? -14.956 -14.639 19.459 1.00 51.72 93 MET A N 1
ATOM 682 C CA . MET A 1 93 ? -14.884 -15.035 18.037 1.00 51.72 93 MET A CA 1
ATOM 683 C C . MET A 1 93 ? -13.593 -14.595 17.319 1.00 51.72 93 MET A C 1
ATOM 685 O O . MET A 1 93 ? -13.331 -15.034 16.199 1.00 51.72 93 MET A O 1
ATOM 689 N N . MET A 1 94 ? -12.745 -13.762 17.935 1.00 56.12 94 MET A N 1
ATOM 690 C CA . MET A 1 94 ? -11.506 -13.294 17.292 1.00 56.12 94 MET A CA 1
ATOM 691 C C . MET A 1 94 ? -10.439 -14.393 17.159 1.00 56.12 94 MET A C 1
ATOM 693 O O . MET A 1 94 ? -9.447 -14.183 16.472 1.00 56.12 94 MET A O 1
ATOM 697 N N . GLY A 1 95 ? -10.641 -15.583 17.734 1.00 54.00 95 GLY A N 1
ATOM 698 C CA . GLY A 1 95 ? -9.654 -16.666 17.740 1.00 54.00 95 GLY A CA 1
ATOM 699 C C . GLY A 1 95 ? -9.215 -17.139 16.351 1.00 54.00 95 GLY A C 1
ATOM 700 O O . GLY A 1 95 ? -8.024 -17.149 16.083 1.00 54.00 95 GLY A O 1
ATOM 701 N N . ASN A 1 96 ? -10.127 -17.456 15.425 1.00 62.09 96 ASN A N 1
ATOM 702 C CA . ASN A 1 96 ? -9.779 -18.144 14.163 1.00 62.09 96 ASN A CA 1
ATOM 703 C C . ASN A 1 96 ? -10.719 -17.811 12.987 1.00 62.09 96 ASN A C 1
ATOM 705 O O . ASN A 1 96 ? -10.952 -18.653 12.123 1.00 62.09 96 ASN A O 1
ATOM 709 N N . ALA A 1 97 ? -11.295 -16.607 12.942 1.00 68.31 97 ALA A N 1
ATOM 710 C CA . ALA A 1 97 ? -12.124 -16.216 11.804 1.00 68.31 97 ALA A CA 1
ATOM 711 C C . ALA A 1 97 ? -11.283 -16.223 10.513 1.00 68.31 97 ALA A C 1
ATOM 713 O O . ALA A 1 97 ? -10.327 -15.456 10.373 1.00 68.31 97 ALA A O 1
ATOM 714 N N . MET A 1 98 ? -11.625 -17.132 9.598 1.00 79.25 98 MET A N 1
ATOM 715 C CA . MET A 1 98 ? -11.013 -17.223 8.277 1.00 79.25 98 MET A CA 1
ATOM 716 C C . MET A 1 98 ? -11.225 -15.887 7.543 1.00 79.25 98 MET A C 1
ATOM 718 O O . MET A 1 98 ? -12.335 -15.355 7.604 1.00 79.25 98 MET A O 1
ATOM 722 N N . PRO A 1 99 ? -10.201 -15.318 6.875 1.00 86.19 99 PRO A N 1
ATOM 723 C CA . PRO A 1 99 ? -10.364 -14.068 6.142 1.00 86.19 99 PRO A CA 1
ATOM 724 C C . PRO A 1 99 ? -11.462 -14.212 5.089 1.00 86.19 99 PRO A C 1
ATOM 726 O O . PRO A 1 99 ? -11.394 -15.097 4.231 1.00 86.19 99 PRO A O 1
ATOM 729 N N . THR A 1 100 ? -12.462 -13.337 5.136 1.00 91.81 100 THR A N 1
ATOM 730 C CA . THR A 1 100 ? -13.511 -13.305 4.116 1.00 91.81 100 THR A CA 1
ATOM 731 C C . THR A 1 100 ? -12.939 -12.675 2.855 1.00 91.81 100 THR A C 1
ATOM 733 O O . THR A 1 100 ? -12.152 -11.736 2.922 1.00 91.81 100 THR A O 1
ATOM 736 N N . THR A 1 101 ? -13.307 -13.182 1.686 1.00 93.06 101 THR A N 1
ATOM 737 C CA . THR A 1 101 ? -12.856 -12.627 0.407 1.00 93.06 101 THR A CA 1
ATOM 738 C C . THR A 1 101 ? -13.925 -11.711 -0.176 1.00 93.06 101 THR A C 1
ATOM 740 O O . THR A 1 101 ? -15.111 -12.026 -0.133 1.00 93.06 101 THR A O 1
ATOM 743 N N . VAL A 1 102 ? -13.514 -10.557 -0.698 1.00 94.50 102 VAL A N 1
ATOM 744 C CA . VAL A 1 102 ? -14.393 -9.589 -1.368 1.00 94.50 102 VAL A CA 1
ATOM 745 C C . VAL A 1 102 ? -13.789 -9.226 -2.715 1.00 94.50 102 VAL A C 1
ATOM 747 O O . VAL A 1 102 ? -12.575 -9.081 -2.850 1.00 94.50 102 VAL A O 1
ATOM 750 N N . THR A 1 103 ? -14.630 -9.086 -3.734 1.00 95.25 103 THR A N 1
ATOM 751 C CA . THR A 1 103 ? -14.191 -8.695 -5.075 1.00 95.25 103 THR A CA 1
ATOM 752 C C . THR A 1 103 ? -13.711 -7.248 -5.094 1.00 95.25 103 THR A C 1
ATOM 754 O O . THR A 1 103 ? -14.401 -6.352 -4.607 1.00 95.25 103 THR A O 1
ATOM 757 N N . LEU A 1 104 ? -12.552 -7.007 -5.703 1.00 92.19 104 LEU A N 1
ATOM 758 C CA . LEU A 1 104 ? -12.025 -5.659 -5.905 1.00 92.19 104 LEU A CA 1
ATOM 759 C C . LEU A 1 104 ? -12.924 -4.860 -6.854 1.00 92.19 104 LEU A C 1
ATOM 761 O O . LEU A 1 104 ? -13.323 -5.349 -7.917 1.00 92.19 104 LEU A O 1
ATOM 765 N N . THR A 1 105 ? -13.171 -3.600 -6.502 1.00 94.56 105 THR A N 1
ATOM 766 C CA . THR A 1 105 ? -13.879 -2.651 -7.370 1.00 94.56 105 THR A CA 1
ATOM 767 C C . THR A 1 105 ? -13.034 -2.298 -8.598 1.00 94.56 105 THR A C 1
ATOM 769 O O . THR A 1 105 ? -11.805 -2.430 -8.593 1.00 94.56 105 THR A O 1
ATOM 772 N N . SER A 1 106 ? -13.675 -1.811 -9.663 1.00 92.12 106 SER A N 1
ATOM 773 C CA . SER A 1 106 ? -12.983 -1.366 -10.882 1.00 92.12 106 SER A CA 1
ATOM 774 C C . SER A 1 106 ? -11.916 -0.303 -10.589 1.00 92.12 106 SER A C 1
ATOM 776 O O . SER A 1 106 ? -10.799 -0.407 -11.090 1.00 92.12 106 SER A O 1
ATOM 778 N N . GLY A 1 107 ? -12.205 0.661 -9.708 1.00 92.25 107 GLY A N 1
ATOM 779 C CA . GLY A 1 107 ? -11.243 1.688 -9.297 1.00 92.25 107 GLY A CA 1
ATOM 780 C C . GLY A 1 107 ? -10.003 1.112 -8.602 1.00 92.25 107 GLY A C 1
ATOM 781 O O . GLY A 1 107 ? -8.876 1.499 -8.915 1.00 92.25 107 GLY A O 1
ATOM 782 N N . GLN A 1 108 ? -10.187 0.131 -7.714 1.00 92.56 108 GLN A N 1
ATOM 783 C CA . GLN A 1 108 ? -9.079 -0.533 -7.015 1.00 92.56 108 GLN A CA 1
ATOM 784 C C . GLN A 1 108 ? -8.212 -1.358 -7.974 1.00 92.56 108 GLN A C 1
ATOM 786 O O . GLN A 1 108 ? -6.982 -1.320 -7.894 1.00 92.56 108 GLN A O 1
ATOM 791 N N . LYS A 1 109 ? -8.842 -2.047 -8.934 1.00 91.88 109 LYS A N 1
ATOM 792 C CA . LYS A 1 109 ? -8.144 -2.777 -10.002 1.00 91.88 109 LYS A CA 1
ATOM 793 C C . LYS A 1 109 ? -7.283 -1.840 -10.848 1.00 91.88 109 LYS A C 1
ATOM 795 O O . LYS A 1 109 ? -6.103 -2.116 -11.051 1.00 91.88 109 LYS A O 1
ATOM 800 N N . THR A 1 110 ? -7.828 -0.702 -11.267 1.00 92.75 110 THR A N 1
ATOM 801 C CA . THR A 1 110 ? -7.079 0.315 -12.016 1.00 92.75 110 THR A CA 1
ATOM 802 C C . THR A 1 110 ? -5.883 0.837 -11.218 1.00 92.75 110 THR A C 1
ATOM 804 O O . THR A 1 110 ? -4.791 0.978 -11.763 1.00 92.75 110 THR A O 1
ATOM 807 N N . GLN A 1 111 ? -6.037 1.058 -9.910 1.00 91.56 111 GLN A N 1
ATOM 808 C CA . GLN A 1 111 ? -4.936 1.521 -9.063 1.00 91.56 111 GLN A CA 1
ATOM 809 C C . GLN A 1 111 ? -3.811 0.481 -8.910 1.00 91.56 111 GLN A C 1
ATOM 811 O O . GLN A 1 111 ? -2.635 0.856 -8.913 1.00 91.56 111 GLN A O 1
ATOM 816 N N . LEU A 1 112 ? -4.144 -0.812 -8.803 1.00 91.31 112 LEU A N 1
ATOM 817 C CA . LEU A 1 112 ? -3.151 -1.897 -8.839 1.00 91.31 112 LEU A CA 1
ATOM 818 C C . LEU A 1 112 ? -2.432 -1.950 -10.187 1.00 91.31 112 LEU A C 1
ATOM 820 O O . LEU A 1 112 ? -1.210 -2.088 -10.223 1.00 91.31 112 LEU A O 1
ATOM 824 N N . LEU A 1 113 ? -3.180 -1.782 -11.278 1.00 93.56 113 LEU A N 1
ATOM 825 C CA . LEU A 1 113 ? -2.654 -1.800 -12.636 1.00 93.56 113 LEU A CA 1
ATOM 826 C C . LEU A 1 113 ? -1.661 -0.651 -12.862 1.00 93.56 113 LEU A C 1
ATOM 828 O O . LEU A 1 113 ? -0.534 -0.890 -13.292 1.00 93.56 113 LEU A O 1
ATOM 832 N N . PHE A 1 114 ? -2.007 0.576 -12.461 1.00 92.56 114 PHE A N 1
ATOM 833 C CA . PHE A 1 114 ? -1.066 1.701 -12.479 1.00 92.56 114 PHE A CA 1
ATOM 834 C C . PHE A 1 114 ? 0.168 1.441 -11.609 1.00 92.56 114 PHE A C 1
ATOM 836 O O . PHE A 1 114 ? 1.286 1.722 -12.037 1.00 92.56 114 PHE A O 1
ATOM 843 N N . GLY A 1 115 ? -0.013 0.858 -10.420 1.00 88.69 115 GLY A N 1
ATOM 844 C CA . GLY A 1 115 ? 1.095 0.482 -9.540 1.00 88.69 115 GLY A CA 1
ATOM 845 C C . GLY A 1 115 ? 2.029 -0.586 -10.123 1.00 88.69 115 GLY A C 1
ATOM 846 O O . GLY A 1 115 ? 3.182 -0.666 -9.703 1.00 88.69 115 GLY A O 1
ATOM 847 N N . ALA A 1 116 ? 1.557 -1.399 -11.072 1.00 92.19 116 ALA A N 1
ATOM 848 C CA . ALA A 1 116 ? 2.363 -2.395 -11.773 1.00 92.19 116 ALA A CA 1
ATOM 849 C C . ALA A 1 116 ? 3.047 -1.818 -13.024 1.00 92.19 116 ALA A C 1
ATOM 851 O O . ALA A 1 116 ? 4.250 -1.997 -13.195 1.00 92.19 116 ALA A O 1
ATOM 852 N N . PHE A 1 117 ? 2.316 -1.097 -13.880 1.00 93.50 117 PHE A N 1
ATOM 853 C CA . PHE A 1 117 ? 2.836 -0.641 -15.176 1.00 93.50 117 PHE A CA 1
ATOM 854 C C . PHE A 1 117 ? 3.670 0.633 -15.106 1.00 93.50 117 PHE A C 1
ATOM 856 O O . PHE A 1 117 ? 4.657 0.742 -15.828 1.00 93.50 117 PHE A O 1
ATOM 863 N N . PHE A 1 118 ? 3.318 1.588 -14.244 1.00 93.38 118 PHE A N 1
ATOM 864 C CA . PHE A 1 118 ? 4.041 2.858 -14.160 1.00 93.38 118 PHE A CA 1
ATOM 865 C C . PHE A 1 118 ? 5.557 2.686 -13.949 1.00 93.38 118 PHE A C 1
ATOM 867 O O . PHE A 1 118 ? 6.328 3.264 -14.719 1.00 93.38 118 PHE A O 1
ATOM 874 N N . PRO A 1 119 ? 6.033 1.868 -12.989 1.00 90.56 119 PRO A N 1
ATOM 875 C CA . PRO A 1 119 ? 7.469 1.712 -12.802 1.00 90.56 119 PRO A CA 1
ATOM 876 C C . PRO A 1 119 ? 8.128 0.871 -13.914 1.00 90.56 119 PRO A C 1
ATOM 878 O O . PRO A 1 119 ? 9.302 1.084 -14.205 1.00 90.56 119 PRO A O 1
ATOM 881 N N . LEU A 1 120 ? 7.384 -0.019 -14.586 1.00 92.25 120 LEU A N 1
ATOM 882 C CA . LEU A 1 120 ? 7.881 -0.752 -15.758 1.00 92.25 120 LEU A CA 1
ATOM 883 C C . LEU A 1 120 ? 8.086 0.172 -16.963 1.00 92.25 120 LEU A C 1
ATOM 885 O O . LEU A 1 120 ? 9.091 0.046 -17.654 1.00 92.25 120 LEU A O 1
ATOM 889 N N . ILE A 1 121 ? 7.186 1.134 -17.187 1.00 93.00 121 ILE A N 1
ATOM 890 C CA . ILE A 1 121 ? 7.330 2.140 -18.250 1.00 93.00 121 ILE A CA 1
ATOM 891 C C . ILE A 1 121 ? 8.570 3.004 -17.995 1.00 93.00 121 ILE A C 1
ATOM 893 O O . ILE A 1 121 ? 9.374 3.202 -18.904 1.00 93.00 121 ILE A O 1
ATOM 897 N N . ILE A 1 122 ? 8.768 3.458 -16.751 1.00 91.56 122 ILE A N 1
ATOM 898 C CA . ILE A 1 122 ? 9.963 4.225 -16.360 1.00 91.56 122 ILE A CA 1
ATOM 899 C C . ILE A 1 122 ? 11.247 3.437 -16.635 1.00 91.56 122 ILE A C 1
ATOM 901 O O . ILE A 1 122 ? 12.250 4.033 -17.013 1.00 91.56 122 ILE A O 1
ATOM 905 N N . LEU A 1 123 ? 11.221 2.115 -16.463 1.00 92.19 123 LEU A N 1
ATOM 906 C CA . LEU A 1 123 ? 12.368 1.248 -16.714 1.00 92.19 123 LEU A CA 1
ATOM 907 C C . LEU A 1 123 ? 12.570 0.938 -18.206 1.00 92.19 123 LEU A C 1
ATOM 909 O O . LEU A 1 123 ? 13.706 0.832 -18.661 1.00 92.19 123 LEU A O 1
ATOM 913 N N . ALA A 1 124 ? 11.491 0.837 -18.981 1.00 91.50 124 ALA A N 1
ATOM 914 C CA . ALA A 1 124 ? 11.546 0.542 -20.411 1.00 91.50 124 ALA A CA 1
ATOM 915 C C . ALA A 1 124 ? 12.135 1.698 -21.238 1.00 91.50 124 ALA A C 1
ATOM 917 O O . ALA A 1 124 ? 12.893 1.448 -22.173 1.00 91.50 124 ALA A O 1
ATOM 918 N N . ILE A 1 125 ? 11.835 2.954 -20.885 1.00 92.31 125 ILE A N 1
ATOM 919 C CA . ILE A 1 125 ? 12.326 4.149 -21.598 1.00 92.31 125 ILE A CA 1
ATOM 920 C C . ILE A 1 125 ? 13.866 4.200 -21.702 1.00 92.31 125 ILE A C 1
ATOM 922 O O . ILE A 1 125 ? 14.369 4.310 -22.821 1.00 92.31 125 ILE A O 1
ATOM 926 N N . PRO A 1 126 ? 14.646 4.108 -20.605 1.00 88.00 126 PRO A N 1
ATOM 927 C CA . PRO A 1 126 ? 16.103 4.151 -20.687 1.00 88.00 126 PRO A CA 1
ATOM 928 C C . PRO A 1 126 ? 16.679 2.932 -21.412 1.00 88.00 126 PRO A C 1
ATOM 930 O O . PRO A 1 126 ? 17.634 3.092 -22.165 1.00 88.00 126 PRO A O 1
ATOM 933 N N . ILE A 1 127 ? 16.089 1.738 -21.254 1.00 89.31 127 ILE A N 1
ATOM 934 C CA . ILE A 1 127 ? 16.511 0.544 -22.009 1.00 89.31 127 ILE A CA 1
ATOM 935 C C . ILE A 1 127 ? 16.351 0.782 -23.506 1.00 89.31 127 ILE A C 1
ATOM 937 O O . ILE A 1 127 ? 17.269 0.503 -24.274 1.00 89.31 127 ILE A O 1
ATOM 941 N N . TRP A 1 128 ? 15.201 1.311 -23.918 1.00 91.62 128 TRP A N 1
ATOM 942 C CA . TRP A 1 128 ? 14.921 1.597 -25.318 1.00 91.62 128 TRP A CA 1
ATOM 943 C C . TRP A 1 128 ? 15.871 2.662 -25.881 1.00 91.62 128 TRP A C 1
ATOM 945 O O . TRP A 1 128 ? 16.436 2.472 -26.955 1.00 91.62 128 TRP A O 1
ATOM 955 N N . PHE A 1 129 ? 16.117 3.739 -25.130 1.00 88.94 129 PHE A N 1
ATOM 956 C CA . PHE A 1 129 ? 17.022 4.817 -25.540 1.00 88.94 129 PHE A CA 1
ATOM 957 C C . PHE A 1 129 ? 18.484 4.351 -25.675 1.00 88.94 129 PHE A C 1
ATOM 959 O O . PHE A 1 129 ? 19.162 4.659 -26.657 1.00 88.94 129 PHE A O 1
ATOM 966 N N . ILE A 1 130 ? 18.977 3.574 -24.707 1.00 85.00 130 ILE A N 1
ATOM 967 C CA . ILE A 1 130 ? 20.357 3.063 -24.704 1.00 85.00 130 ILE A CA 1
ATOM 968 C C . ILE A 1 130 ? 20.528 1.950 -25.745 1.00 85.00 130 ILE A C 1
ATOM 970 O O . ILE A 1 130 ? 21.504 1.950 -26.489 1.00 85.00 130 ILE A O 1
ATOM 974 N N . GLY A 1 131 ? 19.565 1.033 -25.854 1.00 83.19 131 GLY A N 1
ATOM 975 C CA . GLY A 1 131 ? 19.600 -0.037 -26.852 1.00 83.19 131 GLY A CA 1
ATOM 976 C C . GLY A 1 131 ? 19.486 0.474 -28.291 1.00 83.19 131 GLY A C 1
ATOM 977 O O . GLY A 1 131 ? 20.110 -0.082 -29.189 1.00 83.19 131 GLY A O 1
ATOM 978 N N . GLY A 1 132 ? 18.734 1.555 -28.518 1.00 84.25 132 GLY A N 1
ATOM 979 C CA . GLY A 1 132 ? 18.554 2.149 -29.845 1.00 84.25 132 GLY A CA 1
ATOM 980 C C . GLY A 1 132 ? 19.724 3.012 -30.329 1.00 84.25 132 GLY A C 1
ATOM 981 O O . GLY A 1 132 ? 19.816 3.281 -31.523 1.00 84.25 132 GLY A O 1
ATOM 982 N N . SER A 1 133 ? 20.620 3.442 -29.435 1.00 81.94 133 SER A N 1
ATOM 983 C CA . SER A 1 133 ? 21.719 4.364 -29.770 1.00 81.94 133 SER A CA 1
ATOM 984 C C . SER A 1 133 ? 23.021 3.676 -30.201 1.00 81.94 133 SER A C 1
ATOM 986 O O . SER A 1 133 ? 23.978 4.368 -30.539 1.00 81.94 133 SER A O 1
ATOM 988 N N . GLY A 1 134 ? 23.077 2.336 -30.228 1.00 75.75 134 GLY A N 1
ATOM 989 C CA . GLY A 1 134 ? 24.276 1.589 -30.642 1.00 75.75 134 GLY A CA 1
ATOM 990 C C . GLY A 1 134 ? 25.493 1.814 -29.732 1.00 75.75 134 GLY A C 1
ATOM 991 O O . GLY A 1 134 ? 26.627 1.726 -30.196 1.00 75.75 134 GLY A O 1
ATOM 992 N N . GLY A 1 135 ? 25.256 2.167 -28.463 1.00 63.72 135 GLY A N 1
ATOM 993 C CA . GLY A 1 135 ? 26.282 2.588 -27.507 1.00 63.72 135 GLY A CA 1
ATOM 994 C C . GLY A 1 135 ? 27.353 1.530 -27.218 1.00 63.72 135 GLY A C 1
ATOM 995 O O . GLY A 1 135 ? 27.069 0.336 -27.151 1.00 63.72 135 GLY A O 1
ATOM 996 N N . SER A 1 136 ? 28.583 2.018 -27.042 1.00 62.66 136 SER A N 1
ATOM 997 C CA . SER A 1 136 ? 29.848 1.287 -26.917 1.00 62.66 136 SER A CA 1
ATOM 998 C C . SER A 1 136 ? 29.912 0.266 -25.770 1.00 62.66 136 SER A C 1
ATOM 1000 O O . SER A 1 136 ? 29.236 0.380 -24.750 1.00 62.66 136 SER A O 1
ATOM 1002 N N . GLU A 1 137 ? 30.790 -0.728 -25.930 1.00 67.31 137 GLU A N 1
ATOM 1003 C CA . GLU A 1 137 ? 30.926 -1.944 -25.105 1.00 67.31 137 GLU A CA 1
ATOM 1004 C C . GLU A 1 137 ? 31.317 -1.720 -23.623 1.00 67.31 137 GLU A C 1
ATOM 1006 O O . GLU A 1 137 ? 31.328 -2.663 -22.833 1.00 67.31 137 GLU A O 1
ATOM 1011 N N . GLU A 1 138 ? 31.569 -0.483 -23.183 1.00 71.94 138 GLU A N 1
ATOM 1012 C CA . GLU A 1 138 ? 32.026 -0.181 -21.813 1.00 71.94 138 GLU A CA 1
ATOM 1013 C C . GLU A 1 138 ? 30.891 -0.036 -20.769 1.00 71.94 138 GLU A C 1
ATOM 1015 O O . GLU A 1 138 ? 31.125 0.289 -19.606 1.00 71.94 138 GLU A O 1
ATOM 1020 N N . ILE A 1 139 ? 29.638 -0.333 -21.133 1.00 69.88 139 ILE A N 1
ATOM 1021 C CA . ILE A 1 139 ? 28.434 -0.062 -20.312 1.00 69.88 139 ILE A CA 1
ATOM 1022 C C . ILE A 1 139 ? 28.098 -1.218 -19.329 1.00 69.88 139 ILE A C 1
ATOM 1024 O O . ILE A 1 139 ? 27.021 -1.267 -18.734 1.00 69.88 139 ILE A O 1
ATOM 1028 N N . SER A 1 140 ? 29.017 -2.159 -19.088 1.00 81.56 140 SER A N 1
ATOM 1029 C CA . SER A 1 140 ? 28.744 -3.383 -18.302 1.00 81.56 140 SER A CA 1
ATOM 1030 C C . SER A 1 140 ? 28.198 -3.116 -16.883 1.00 81.56 140 SER A C 1
ATOM 1032 O O . SER A 1 140 ? 27.204 -3.716 -16.463 1.00 81.56 140 SER A O 1
ATOM 1034 N N . PHE A 1 141 ? 28.762 -2.144 -16.156 1.00 84.50 141 PHE A N 1
ATOM 1035 C CA . PHE A 1 141 ? 28.304 -1.821 -14.797 1.00 84.50 141 PHE A CA 1
ATOM 1036 C C . PHE A 1 141 ? 26.899 -1.195 -14.764 1.00 84.50 141 PHE A C 1
ATOM 1038 O O . PHE A 1 141 ? 26.102 -1.495 -13.874 1.00 84.50 141 PHE A O 1
ATOM 1045 N N . PHE A 1 142 ? 26.562 -0.351 -15.741 1.00 85.00 142 PHE A N 1
ATOM 1046 C CA . PHE A 1 142 ? 25.243 0.278 -15.808 1.00 85.00 142 PHE A CA 1
ATOM 1047 C C . PHE A 1 142 ? 24.142 -0.763 -16.039 1.00 85.00 142 PHE A C 1
ATOM 1049 O O . PHE A 1 142 ? 23.122 -0.730 -15.352 1.00 85.00 142 PHE A O 1
ATOM 1056 N N . TRP A 1 143 ? 24.368 -1.730 -16.936 1.00 87.69 143 TRP A N 1
ATOM 1057 C CA . TRP A 1 143 ? 23.431 -2.836 -17.161 1.00 87.69 143 TRP A CA 1
ATOM 1058 C C . TRP A 1 143 ? 23.233 -3.696 -15.914 1.00 87.69 143 TRP A C 1
ATOM 1060 O O . TRP A 1 143 ? 22.110 -4.120 -15.643 1.00 87.69 143 TRP A O 1
ATOM 1070 N N . PHE A 1 144 ? 24.282 -3.900 -15.112 1.00 90.06 144 PHE A N 1
ATOM 1071 C CA . PHE A 1 144 ? 24.164 -4.604 -13.836 1.00 90.06 144 PHE A CA 1
ATOM 1072 C C . PHE A 1 144 ? 23.273 -3.852 -12.835 1.00 90.06 144 PHE A C 1
ATOM 1074 O O . PHE A 1 144 ? 22.346 -4.437 -12.268 1.00 90.06 144 PHE A O 1
ATOM 1081 N N . ILE A 1 145 ? 23.496 -2.545 -12.649 1.00 90.75 145 ILE A N 1
ATOM 1082 C CA . ILE A 1 145 ? 22.661 -1.713 -11.764 1.00 90.75 145 ILE A CA 1
ATOM 1083 C C . ILE A 1 145 ? 21.217 -1.656 -12.265 1.00 90.75 145 ILE A C 1
ATOM 1085 O O . ILE A 1 145 ? 20.283 -1.792 -11.472 1.00 90.75 145 ILE A O 1
ATOM 1089 N N . LEU A 1 146 ? 21.025 -1.504 -13.575 1.00 90.62 146 LEU A N 1
ATOM 1090 C CA . LEU A 1 146 ? 19.702 -1.493 -14.185 1.00 90.62 146 LEU A CA 1
ATOM 1091 C C . LEU A 1 146 ? 18.995 -2.844 -14.025 1.00 90.62 146 LEU A C 1
ATOM 1093 O O . LEU A 1 146 ? 17.801 -2.870 -13.735 1.00 90.62 146 LEU A O 1
ATOM 1097 N N . GLY A 1 147 ? 19.727 -3.954 -14.137 1.00 92.44 147 GLY A N 1
ATOM 1098 C CA . GLY A 1 147 ? 19.224 -5.303 -13.887 1.00 92.44 147 GLY A CA 1
ATOM 1099 C C . GLY A 1 147 ? 18.787 -5.508 -12.435 1.00 92.44 147 GLY A C 1
ATOM 1100 O O . GLY A 1 147 ? 17.679 -5.985 -12.194 1.00 92.44 147 GLY A O 1
ATOM 1101 N N . LEU A 1 148 ? 19.598 -5.083 -11.458 1.00 95.06 148 LEU A N 1
ATOM 1102 C CA . LEU A 1 148 ? 19.229 -5.136 -10.036 1.00 95.06 148 LEU A CA 1
ATOM 1103 C C . LEU A 1 148 ? 18.005 -4.270 -9.730 1.00 95.06 148 LEU A C 1
ATOM 1105 O O . LEU A 1 148 ? 17.076 -4.716 -9.052 1.00 95.06 148 LEU A O 1
ATOM 1109 N N . PHE A 1 149 ? 17.982 -3.043 -10.249 1.00 93.19 149 PHE A N 1
ATOM 1110 C CA . PHE A 1 149 ? 16.835 -2.155 -10.098 1.00 93.19 149 PHE A CA 1
ATOM 1111 C C . PHE A 1 149 ? 15.579 -2.761 -10.739 1.00 93.19 149 PHE A C 1
ATOM 1113 O O . PHE A 1 149 ? 14.513 -2.774 -10.121 1.00 93.19 149 PHE A O 1
ATOM 1120 N N . GLY A 1 150 ? 15.716 -3.343 -11.932 1.00 95.00 150 GLY A N 1
ATOM 1121 C CA . GLY A 1 150 ? 14.647 -4.045 -12.633 1.00 95.00 150 GLY A CA 1
ATOM 1122 C C . GLY A 1 150 ? 14.138 -5.279 -11.909 1.00 95.00 150 GLY A C 1
ATOM 1123 O O . GLY A 1 150 ? 12.938 -5.530 -11.944 1.00 95.00 150 GLY A O 1
ATOM 1124 N N . LEU A 1 151 ? 14.990 -5.993 -11.176 1.00 96.00 151 LEU A N 1
ATOM 1125 C CA . LEU A 1 151 ? 14.564 -7.111 -10.339 1.00 96.00 151 LEU A CA 1
ATOM 1126 C C . LEU A 1 151 ? 13.680 -6.630 -9.184 1.00 96.00 151 LEU A C 1
ATOM 1128 O O . LEU A 1 151 ? 12.599 -7.179 -8.972 1.00 96.00 151 LEU A O 1
ATOM 1132 N N . VAL A 1 152 ? 14.092 -5.579 -8.468 1.00 94.62 152 VAL A N 1
ATOM 1133 C CA . VAL A 1 152 ? 13.309 -5.020 -7.350 1.00 94.62 152 VAL A CA 1
ATOM 1134 C C . VAL A 1 152 ? 11.977 -4.452 -7.844 1.00 94.62 152 VAL A C 1
ATOM 1136 O O . VAL A 1 152 ? 10.918 -4.756 -7.288 1.00 94.62 152 VAL A O 1
ATOM 1139 N N . VAL A 1 153 ? 12.016 -3.650 -8.909 1.00 93.69 153 VAL A N 1
ATOM 1140 C CA . VAL A 1 153 ? 10.815 -3.054 -9.506 1.00 93.69 153 VAL A CA 1
ATOM 1141 C C . VAL A 1 153 ? 9.902 -4.121 -10.106 1.00 93.69 153 VAL A C 1
ATOM 1143 O O . VAL A 1 153 ? 8.694 -4.097 -9.869 1.00 93.69 153 VAL A O 1
ATOM 1146 N N . GLY A 1 154 ? 10.468 -5.073 -10.845 1.00 93.69 154 GLY A N 1
ATOM 1147 C CA . GLY A 1 154 ? 9.743 -6.180 -11.460 1.00 93.69 154 GLY A CA 1
ATOM 1148 C C . GLY A 1 154 ? 9.058 -7.051 -10.415 1.00 93.69 154 GLY A C 1
ATOM 1149 O O . GLY A 1 154 ? 7.878 -7.359 -10.560 1.00 93.69 154 GLY A O 1
ATOM 1150 N N . TRP A 1 155 ? 9.739 -7.358 -9.308 1.00 94.25 155 TRP A N 1
ATOM 1151 C CA . TRP A 1 155 ? 9.139 -8.085 -8.190 1.00 94.25 155 TRP A CA 1
ATOM 1152 C C . TRP A 1 155 ? 7.938 -7.342 -7.593 1.00 94.25 155 TRP A C 1
ATOM 1154 O O . TRP A 1 155 ? 6.868 -7.925 -7.400 1.00 94.25 155 TRP A O 1
ATOM 1164 N N . GLN A 1 156 ? 8.073 -6.034 -7.355 1.00 91.50 156 GLN A N 1
ATOM 1165 C CA . GLN A 1 156 ? 6.968 -5.216 -6.853 1.00 91.50 156 GLN A CA 1
ATOM 1166 C C . GLN A 1 156 ? 5.789 -5.172 -7.842 1.00 91.50 156 GLN A C 1
ATOM 1168 O O . GLN A 1 156 ? 4.630 -5.265 -7.424 1.00 91.50 156 GLN A O 1
ATOM 1173 N N . ALA A 1 157 ? 6.071 -5.060 -9.143 1.00 92.56 157 ALA A N 1
ATOM 1174 C CA . ALA A 1 157 ? 5.056 -5.085 -10.190 1.00 92.56 157 ALA A CA 1
ATOM 1175 C C . ALA A 1 157 ? 4.329 -6.436 -10.236 1.00 92.56 157 ALA A C 1
ATOM 1177 O O . ALA A 1 157 ? 3.101 -6.452 -10.288 1.00 92.56 157 ALA A O 1
ATOM 1178 N N . ILE A 1 158 ? 5.055 -7.555 -10.118 1.00 94.44 158 ILE A N 1
ATOM 1179 C CA . ILE A 1 158 ? 4.479 -8.906 -10.059 1.00 94.44 158 ILE A CA 1
ATOM 1180 C C . ILE A 1 158 ? 3.532 -9.041 -8.865 1.00 94.44 158 ILE A C 1
ATOM 1182 O O . ILE A 1 158 ? 2.434 -9.562 -9.030 1.00 94.44 158 ILE A O 1
ATOM 1186 N N . MET A 1 159 ? 3.894 -8.539 -7.681 1.00 92.31 159 MET A N 1
ATOM 1187 C CA . MET A 1 159 ? 3.018 -8.606 -6.501 1.00 92.31 159 MET A CA 1
ATOM 1188 C C . MET A 1 159 ? 1.711 -7.824 -6.706 1.00 92.31 159 MET A C 1
ATOM 1190 O O . MET A 1 159 ? 0.635 -8.327 -6.377 1.00 92.31 159 MET A O 1
ATOM 1194 N N . ASN A 1 160 ? 1.788 -6.631 -7.306 1.00 91.00 160 ASN A N 1
ATOM 1195 C CA . ASN A 1 160 ? 0.608 -5.834 -7.657 1.00 91.00 160 ASN A CA 1
ATOM 1196 C C . ASN A 1 160 ? -0.249 -6.523 -8.730 1.00 91.00 160 ASN A C 1
ATOM 1198 O O . ASN A 1 160 ? -1.475 -6.530 -8.632 1.00 91.00 160 ASN A O 1
ATOM 1202 N N . LEU A 1 161 ? 0.388 -7.127 -9.735 1.00 92.81 161 LEU A N 1
ATOM 1203 C CA . LEU A 1 161 ? -0.291 -7.821 -10.825 1.00 92.81 161 LEU A CA 1
ATOM 1204 C C . LEU A 1 161 ? -0.947 -9.122 -10.341 1.00 92.81 161 LEU A C 1
ATOM 1206 O O . LEU A 1 161 ? -2.053 -9.455 -10.751 1.00 92.81 161 LEU A O 1
ATOM 1210 N N . ALA A 1 162 ? -0.309 -9.826 -9.409 1.00 93.75 162 ALA A N 1
ATOM 1211 C CA . ALA A 1 162 ? -0.856 -11.020 -8.782 1.00 93.75 162 ALA A CA 1
ATOM 1212 C C . ALA A 1 162 ? -2.097 -10.699 -7.930 1.00 93.75 162 ALA A C 1
ATOM 1214 O O . ALA A 1 162 ? -3.038 -11.493 -7.911 1.00 93.75 162 ALA A O 1
ATOM 1215 N N . ASP A 1 163 ? -2.123 -9.552 -7.245 1.00 90.94 163 ASP A N 1
ATOM 1216 C CA . ASP A 1 163 ? -3.330 -9.053 -6.565 1.00 90.94 163 ASP A CA 1
ATOM 1217 C C . ASP A 1 163 ? -4.392 -8.539 -7.554 1.00 90.94 163 ASP A C 1
ATOM 1219 O O . ASP A 1 163 ? -5.590 -8.658 -7.306 1.00 90.94 163 ASP A O 1
ATOM 1223 N N . PHE A 1 164 ? -3.980 -7.987 -8.697 1.00 92.56 164 PHE A N 1
ATOM 1224 C CA . PHE A 1 164 ? -4.908 -7.579 -9.751 1.00 92.56 164 PHE A CA 1
ATOM 1225 C C . PHE A 1 164 ? -5.622 -8.790 -10.365 1.00 92.56 164 PHE A C 1
ATOM 1227 O O . PHE A 1 164 ? -6.850 -8.792 -10.465 1.00 92.56 164 PHE A O 1
ATOM 1234 N N . PHE A 1 165 ? -4.866 -9.830 -10.729 1.00 93.06 165 PHE A N 1
ATOM 1235 C CA . PHE A 1 165 ? -5.404 -11.057 -11.317 1.00 93.06 165 PHE A CA 1
ATOM 1236 C C . PHE A 1 165 ? -6.203 -11.893 -10.327 1.00 93.06 165 PHE A C 1
ATOM 1238 O O . PHE A 1 165 ? -7.170 -12.528 -10.738 1.00 93.06 165 PHE A O 1
ATOM 1245 N N . SER A 1 166 ? -5.848 -11.885 -9.034 1.00 92.50 166 SER A N 1
ATOM 1246 C CA . SER A 1 166 ? -6.712 -12.518 -8.034 1.00 92.50 166 SER A CA 1
ATOM 1247 C C . SER A 1 166 ? -8.074 -11.832 -7.987 1.00 92.50 166 SER A C 1
ATOM 1249 O O . SER A 1 166 ? -9.070 -12.493 -7.722 1.00 92.50 166 SER A O 1
ATOM 1251 N N . GLY A 1 167 ? -8.128 -10.518 -8.246 1.00 91.31 167 GLY A N 1
ATOM 1252 C CA . GLY A 1 167 ? -9.363 -9.741 -8.243 1.00 91.31 167 GLY A CA 1
ATOM 1253 C C . GLY A 1 167 ? -10.042 -9.699 -6.873 1.00 91.31 167 GLY A C 1
ATOM 1254 O O . GLY A 1 167 ? -11.201 -9.294 -6.786 1.00 91.31 167 GLY A O 1
ATOM 1255 N N . VAL A 1 168 ? -9.337 -10.122 -5.822 1.00 93.00 168 VAL A N 1
ATOM 1256 C CA . VAL A 1 168 ? -9.888 -10.407 -4.499 1.00 93.00 168 VAL A CA 1
ATOM 1257 C C . VAL A 1 168 ? -9.085 -9.664 -3.436 1.00 93.00 168 VAL A C 1
ATOM 1259 O O . VAL A 1 168 ? -7.862 -9.790 -3.350 1.00 93.00 168 VAL A O 1
ATOM 1262 N N . ALA A 1 169 ? -9.800 -8.921 -2.597 1.00 95.00 169 ALA A N 1
ATOM 1263 C CA . ALA A 1 169 ? -9.322 -8.391 -1.331 1.00 95.00 169 ALA A CA 1
ATOM 1264 C C . ALA A 1 169 ? -9.739 -9.316 -0.182 1.00 95.00 169 ALA A C 1
ATOM 1266 O O . ALA A 1 169 ? -10.761 -10.000 -0.250 1.00 95.00 169 ALA A O 1
ATOM 1267 N N . GLN A 1 170 ? -8.952 -9.324 0.887 1.00 96.06 170 GLN A N 1
ATOM 1268 C CA . GLN A 1 170 ? -9.305 -9.990 2.134 1.00 96.06 170 GLN A CA 1
ATOM 1269 C C . GLN A 1 170 ? -9.930 -8.985 3.093 1.00 96.06 170 GLN A C 1
ATOM 1271 O O . GLN A 1 170 ? -9.451 -7.860 3.223 1.00 96.06 170 GLN A O 1
ATOM 1276 N N . VAL A 1 171 ? -10.989 -9.413 3.765 1.00 96.50 171 VAL A N 1
ATOM 1277 C CA . VAL A 1 171 ? -11.667 -8.693 4.830 1.00 96.50 171 VAL A CA 1
ATOM 1278 C C . VAL A 1 171 ? -11.417 -9.437 6.126 1.00 96.50 171 VAL A C 1
ATOM 1280 O O . VAL A 1 171 ? -11.760 -10.613 6.261 1.00 96.50 171 VAL A O 1
ATOM 1283 N N . GLN A 1 172 ? -10.816 -8.743 7.081 1.00 95.75 172 GLN A N 1
ATOM 1284 C CA . GLN A 1 172 ? -10.522 -9.291 8.394 1.00 95.75 172 GLN A CA 1
ATOM 1285 C C . GLN A 1 172 ? -10.753 -8.227 9.462 1.00 95.75 172 GLN A C 1
ATOM 1287 O O . GLN A 1 172 ? -10.446 -7.053 9.262 1.00 95.75 172 GLN A O 1
ATOM 1292 N N . VAL A 1 173 ? -11.321 -8.639 10.593 1.00 95.81 173 VAL A N 1
ATOM 1293 C CA . VAL A 1 173 ? -11.442 -7.781 11.772 1.00 95.81 173 VAL A CA 1
ATOM 1294 C C . VAL A 1 173 ? -10.157 -7.889 12.575 1.00 95.81 173 VAL A C 1
ATOM 1296 O O . VAL A 1 173 ? -9.759 -8.994 12.947 1.00 95.81 173 VAL A O 1
ATOM 1299 N N . ASP A 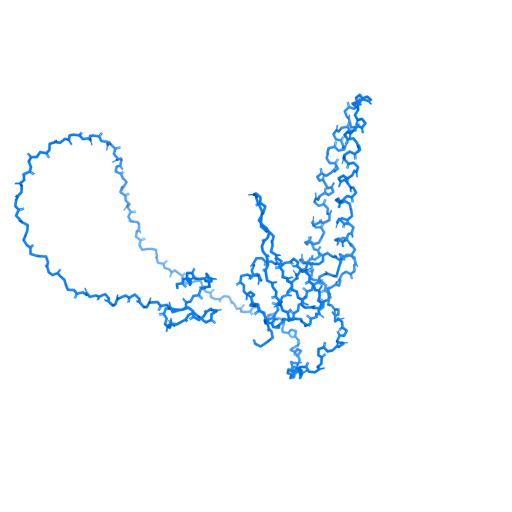1 174 ? -9.505 -6.758 12.819 1.00 96.31 174 ASP A N 1
ATOM 1300 C CA . ASP A 1 174 ? -8.242 -6.723 13.546 1.00 96.31 174 ASP A CA 1
ATOM 1301 C C . ASP A 1 174 ? -8.078 -5.426 14.346 1.00 96.31 174 ASP A C 1
ATOM 1303 O O . ASP A 1 174 ? -8.686 -4.391 14.047 1.00 96.31 174 ASP A O 1
ATOM 1307 N N . ARG A 1 175 ? -7.247 -5.483 15.384 1.00 96.69 175 ARG A N 1
ATOM 1308 C CA . ARG A 1 175 ? -6.968 -4.351 16.264 1.00 96.69 175 ARG A CA 1
ATOM 1309 C C . ARG A 1 175 ? -5.788 -3.554 15.734 1.00 96.69 175 ARG A C 1
ATOM 1311 O O . ARG A 1 175 ? -4.710 -4.102 15.505 1.00 96.69 175 ARG A O 1
ATOM 1318 N N . LEU A 1 176 ? -5.965 -2.245 15.579 1.00 97.94 176 LEU A N 1
ATOM 1319 C CA . LEU A 1 176 ? -4.876 -1.358 15.184 1.00 97.94 176 LEU A CA 1
ATOM 1320 C C . LEU A 1 176 ? -3.964 -1.103 16.388 1.00 97.94 176 LEU A C 1
ATOM 1322 O O . LEU A 1 176 ? -4.339 -0.393 17.314 1.00 97.94 176 LEU A O 1
ATOM 1326 N N . THR A 1 177 ? -2.752 -1.645 16.382 1.00 97.94 177 THR A N 1
ATOM 1327 C CA . THR A 1 177 ? -1.797 -1.499 17.489 1.00 97.94 177 THR A CA 1
ATOM 1328 C C . THR A 1 177 ? -1.016 -0.194 17.406 1.00 97.94 177 THR A C 1
ATOM 1330 O O . THR A 1 177 ? -0.805 0.467 18.421 1.00 97.94 177 THR A O 1
ATOM 1333 N N . LYS A 1 178 ? -0.592 0.209 16.203 1.00 97.94 178 LYS A N 1
ATOM 1334 C CA . LYS A 1 178 ? 0.252 1.395 16.014 1.00 97.94 178 LYS A CA 1
ATOM 1335 C C . LYS A 1 178 ? 0.058 2.021 14.644 1.00 97.94 178 LYS A C 1
ATOM 1337 O O . LYS A 1 178 ? -0.036 1.324 13.639 1.00 97.94 178 LYS A O 1
ATOM 1342 N N . THR A 1 179 ? 0.114 3.344 14.583 1.00 97.81 179 THR A N 1
ATOM 1343 C CA . THR A 1 179 ? 0.235 4.088 13.326 1.00 97.81 179 THR A CA 1
ATOM 1344 C C . THR A 1 179 ? 1.650 4.650 13.179 1.00 97.81 179 THR A C 1
ATOM 1346 O O . THR A 1 179 ? 2.289 5.041 14.157 1.00 97.81 179 THR A O 1
ATOM 1349 N N . GLN A 1 180 ? 2.190 4.636 11.962 1.00 97.81 180 GLN A N 1
ATOM 1350 C CA . GLN A 1 180 ? 3.538 5.114 11.660 1.00 97.81 180 GLN A CA 1
ATOM 1351 C C . GLN A 1 180 ? 3.534 5.916 10.361 1.00 97.81 180 GLN A C 1
ATOM 1353 O O . GLN A 1 180 ? 2.906 5.524 9.384 1.00 97.81 180 GLN A O 1
ATOM 1358 N N . VAL A 1 181 ? 4.294 7.010 10.328 1.00 97.38 181 VAL A N 1
ATOM 1359 C CA . VAL A 1 181 ? 4.559 7.771 9.102 1.00 97.38 181 VAL A CA 1
ATOM 1360 C C . VAL A 1 181 ? 6.030 7.648 8.759 1.00 97.38 181 VAL A C 1
ATOM 1362 O O . VAL A 1 181 ? 6.893 7.914 9.594 1.00 97.38 181 VAL A O 1
ATOM 1365 N N . VAL A 1 182 ? 6.316 7.276 7.517 1.00 96.94 182 VAL A N 1
ATOM 1366 C CA . VAL A 1 182 ? 7.664 7.321 6.954 1.00 96.94 182 VAL A CA 1
ATOM 1367 C C . VAL A 1 182 ? 7.737 8.534 6.042 1.00 96.94 182 VAL A C 1
ATOM 1369 O O . VAL A 1 182 ? 7.057 8.605 5.017 1.00 96.94 182 VAL A O 1
ATOM 1372 N N . LYS A 1 183 ? 8.541 9.519 6.444 1.00 95.38 183 LYS A N 1
ATOM 1373 C CA . LYS A 1 183 ? 8.772 10.738 5.671 1.00 95.38 183 LYS A CA 1
ATOM 1374 C C . LYS A 1 183 ? 9.971 10.529 4.748 1.00 95.38 183 LYS A C 1
ATOM 1376 O O . LYS A 1 183 ? 11.082 10.308 5.215 1.00 95.38 183 LYS A O 1
ATOM 1381 N N . ASN A 1 184 ? 9.734 10.640 3.450 1.00 92.75 184 ASN A N 1
ATOM 1382 C CA . ASN A 1 184 ? 10.751 10.802 2.419 1.00 92.75 184 ASN A CA 1
ATOM 1383 C C . ASN A 1 184 ? 10.819 12.293 2.014 1.00 92.75 184 ASN A C 1
ATOM 1385 O O . ASN A 1 184 ? 9.908 13.066 2.324 1.00 92.75 184 ASN A O 1
ATOM 1389 N N . LYS A 1 185 ? 11.885 12.716 1.323 1.00 91.06 185 LYS A N 1
ATOM 1390 C CA . LYS A 1 185 ? 12.137 14.111 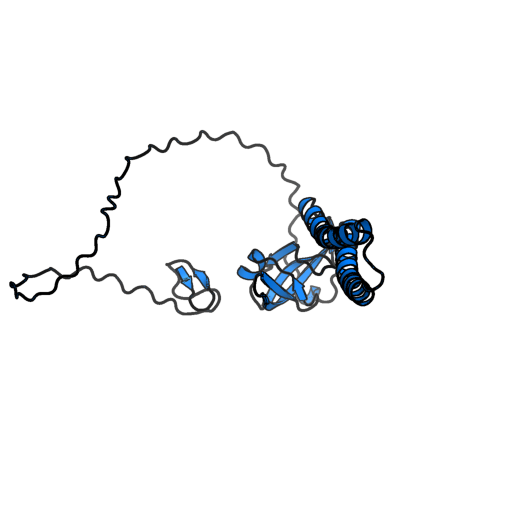0.919 1.00 91.06 185 LYS A CA 1
ATOM 1391 C C . LYS A 1 185 ? 10.928 14.744 0.213 1.00 91.06 185 LYS A C 1
ATOM 1393 O O . LYS A 1 185 ? 10.572 15.870 0.536 1.00 91.06 185 LYS A O 1
ATOM 1398 N N . ASN A 1 186 ? 10.251 13.976 -0.649 1.00 92.19 186 ASN A N 1
ATOM 1399 C CA . ASN A 1 186 ? 9.119 14.440 -1.465 1.00 92.19 186 ASN A CA 1
ATOM 1400 C C . ASN A 1 186 ? 7.814 13.653 -1.244 1.00 92.19 186 ASN A C 1
ATOM 1402 O O . ASN A 1 186 ? 6.841 13.868 -1.958 1.00 92.19 186 ASN A O 1
ATOM 1406 N N . SER A 1 187 ? 7.777 12.704 -0.306 1.00 91.44 187 SER A N 1
ATOM 1407 C CA . SER A 1 187 ? 6.613 11.828 -0.128 1.00 91.44 187 SER A CA 1
ATOM 1408 C C . SER A 1 187 ? 6.463 11.388 1.321 1.00 91.44 187 SER A C 1
ATOM 1410 O O . SER A 1 187 ? 7.438 11.328 2.069 1.00 91.44 187 SER A O 1
ATOM 1412 N N . ARG A 1 188 ? 5.235 11.092 1.738 1.00 95.00 188 ARG A N 1
ATOM 1413 C CA . ARG A 1 188 ? 4.936 10.512 3.048 1.00 95.00 188 ARG A CA 1
ATOM 1414 C C . ARG A 1 188 ? 4.144 9.240 2.829 1.00 95.00 188 ARG A C 1
ATOM 1416 O O . ARG A 1 188 ? 3.106 9.274 2.174 1.00 95.00 188 ARG A O 1
ATOM 1423 N N . THR A 1 189 ? 4.624 8.151 3.407 1.00 96.00 189 THR A N 1
ATOM 1424 C CA . THR A 1 189 ? 3.909 6.877 3.401 1.00 96.00 189 THR A CA 1
ATOM 1425 C C . THR A 1 189 ? 3.395 6.602 4.800 1.00 96.00 189 THR A C 1
ATOM 1427 O O . THR A 1 189 ? 4.140 6.719 5.776 1.00 96.00 189 THR A O 1
ATOM 1430 N N . TYR A 1 190 ? 2.121 6.249 4.893 1.00 97.81 190 TYR A N 1
ATOM 1431 C CA . TYR A 1 190 ? 1.435 6.010 6.149 1.00 97.81 190 TYR A CA 1
ATOM 1432 C C . TYR A 1 190 ? 1.246 4.505 6.327 1.00 97.81 190 TYR A C 1
ATOM 1434 O O . TYR A 1 190 ? 0.880 3.791 5.395 1.00 97.81 190 TYR A O 1
ATOM 1442 N N . TYR A 1 191 ? 1.520 4.012 7.528 1.00 98.12 191 TYR A N 1
ATOM 1443 C CA . TYR A 1 191 ? 1.435 2.599 7.864 1.00 98.12 191 TYR A CA 1
ATOM 1444 C C . TYR A 1 191 ? 0.577 2.397 9.108 1.00 98.12 191 TYR A C 1
ATOM 1446 O O . TYR A 1 191 ? 0.723 3.118 10.097 1.00 98.12 191 TYR A O 1
ATOM 1454 N N . GLY A 1 192 ? -0.280 1.383 9.064 1.00 98.12 192 GLY A N 1
ATOM 1455 C CA . GLY A 1 192 ? -1.003 0.854 10.216 1.00 98.12 192 GLY A CA 1
ATOM 1456 C C . GLY A 1 192 ? -0.450 -0.521 10.564 1.00 98.12 192 GLY A C 1
ATOM 1457 O O . GLY A 1 192 ? -0.307 -1.363 9.682 1.00 98.12 192 GLY A O 1
ATOM 1458 N N . HIS A 1 193 ? -0.096 -0.741 11.824 1.00 98.25 193 HIS A N 1
ATOM 1459 C CA . HIS A 1 193 ? 0.230 -2.059 12.354 1.00 98.25 193 HIS A CA 1
ATOM 1460 C C . HIS A 1 193 ? -1.017 -2.617 13.012 1.00 98.25 193 HIS A C 1
ATOM 1462 O O . HIS A 1 193 ? -1.563 -1.999 13.924 1.00 98.25 193 HIS A O 1
ATOM 1468 N N . PHE A 1 194 ? -1.447 -3.772 12.537 1.00 97.69 194 PHE A N 1
ATOM 1469 C CA . PHE A 1 194 ? -2.551 -4.530 13.088 1.00 97.69 194 PHE A CA 1
ATOM 1470 C C . PHE A 1 194 ? -2.010 -5.770 13.797 1.00 97.69 194 PHE A C 1
ATOM 1472 O O . PHE A 1 194 ? -0.942 -6.271 13.435 1.00 97.69 194 PHE A O 1
ATOM 1479 N N . GLU A 1 195 ? -2.703 -6.219 14.838 1.00 96.25 195 GLU A N 1
ATOM 1480 C CA . GLU A 1 195 ? -2.226 -7.271 15.741 1.00 96.25 195 GLU A CA 1
ATOM 1481 C C . GLU A 1 195 ? -1.962 -8.600 15.018 1.00 96.25 195 GLU A C 1
ATOM 1483 O O . GLU A 1 195 ? -0.937 -9.236 15.264 1.00 96.25 195 GLU A O 1
ATOM 1488 N N . ARG A 1 196 ? -2.834 -8.989 14.081 1.00 94.50 196 ARG A N 1
ATOM 1489 C CA . ARG A 1 196 ? -2.758 -10.271 13.360 1.00 94.50 196 ARG A CA 1
ATOM 1490 C C . ARG A 1 196 ? -2.295 -10.118 11.916 1.00 94.50 196 ARG A C 1
ATOM 1492 O O . ARG A 1 196 ? -1.522 -10.942 11.432 1.00 94.50 196 ARG A O 1
ATOM 1499 N N . ILE A 1 197 ? -2.752 -9.077 11.220 1.00 96.38 197 ILE A N 1
ATOM 1500 C CA . ILE A 1 197 ? -2.415 -8.833 9.807 1.00 96.38 197 ILE A CA 1
ATOM 1501 C C . ILE A 1 197 ? -0.982 -8.288 9.672 1.00 96.38 197 ILE A C 1
ATOM 1503 O O . ILE A 1 197 ? -0.319 -8.489 8.647 1.00 96.38 197 ILE A O 1
ATOM 1507 N N . GLY A 1 198 ? -0.486 -7.602 10.704 1.00 97.12 198 GLY A N 1
ATOM 1508 C CA . GLY A 1 198 ? 0.810 -6.934 10.699 1.00 97.12 198 GLY A CA 1
AT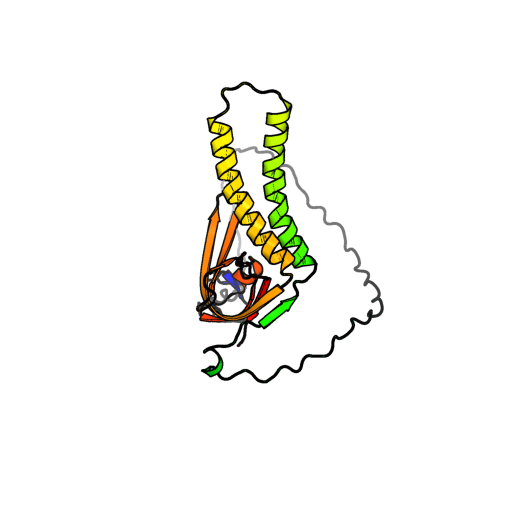OM 1509 C C . GLY A 1 198 ? 0.755 -5.557 10.037 1.00 97.12 198 GLY A C 1
ATOM 1510 O O . GLY A 1 198 ? -0.205 -4.803 10.193 1.00 97.12 198 GLY A O 1
ATOM 1511 N N . ARG A 1 199 ? 1.825 -5.179 9.328 1.00 97.88 199 ARG A N 1
ATOM 1512 C CA . ARG A 1 199 ? 1.968 -3.836 8.748 1.00 97.88 199 ARG A CA 1
ATOM 1513 C C . ARG A 1 199 ? 1.245 -3.716 7.405 1.00 97.88 199 ARG A C 1
ATOM 1515 O O . ARG A 1 199 ? 1.619 -4.385 6.443 1.00 97.88 199 ARG A O 1
ATOM 1522 N N . LEU A 1 200 ? 0.304 -2.782 7.316 1.00 97.94 200 LEU A N 1
ATOM 1523 C CA . LEU A 1 200 ? -0.391 -2.394 6.088 1.00 97.94 200 LEU A CA 1
ATOM 1524 C C . LEU A 1 200 ? -0.069 -0.948 5.699 1.00 97.94 200 LEU A C 1
ATOM 1526 O O . LEU A 1 200 ? 0.109 -0.087 6.563 1.00 97.94 200 LEU A O 1
ATOM 1530 N N . ASN A 1 201 ? -0.011 -0.677 4.395 1.00 97.00 201 ASN A N 1
ATOM 1531 C CA . ASN A 1 201 ? 0.052 0.680 3.852 1.00 97.00 201 ASN A CA 1
ATOM 1532 C C . ASN A 1 201 ? -1.359 1.277 3.859 1.00 97.00 201 ASN A C 1
ATOM 1534 O O . ASN A 1 201 ? -2.255 0.735 3.207 1.00 97.00 201 ASN A O 1
ATOM 1538 N N . ILE A 1 202 ? -1.546 2.358 4.611 1.00 97.50 202 ILE A N 1
ATOM 1539 C CA . ILE A 1 202 ? -2.843 3.001 4.818 1.00 97.50 202 ILE A CA 1
ATOM 1540 C C . ILE A 1 202 ? -2.893 4.346 4.094 1.00 97.50 202 ILE A C 1
ATOM 1542 O O . ILE A 1 202 ? -1.901 5.064 4.021 1.00 97.50 202 ILE A O 1
ATOM 1546 N N . GLY A 1 203 ? -4.054 4.679 3.528 1.00 95.94 203 GLY A N 1
ATOM 1547 C CA . GLY A 1 203 ? -4.296 5.996 2.940 1.00 95.94 203 GLY A CA 1
ATOM 1548 C C . GLY A 1 203 ? -4.195 7.107 3.987 1.00 95.94 203 GLY A C 1
ATOM 1549 O O . GLY A 1 203 ? -4.337 6.859 5.187 1.00 95.94 203 GLY A O 1
ATOM 1550 N N . ARG A 1 204 ? -3.947 8.341 3.542 1.00 96.31 204 ARG A N 1
ATOM 1551 C CA . ARG A 1 204 ? -3.812 9.495 4.444 1.00 96.31 204 ARG A CA 1
ATOM 1552 C C . ARG A 1 204 ? -5.116 9.752 5.199 1.00 96.31 204 ARG A C 1
ATOM 1554 O O . ARG A 1 204 ? -5.096 9.976 6.402 1.00 96.31 204 ARG A O 1
ATOM 1561 N N . GLU A 1 205 ? -6.232 9.672 4.492 1.00 95.81 205 GLU A N 1
ATOM 1562 C CA . GLU A 1 205 ? -7.588 9.808 5.012 1.00 95.81 205 GLU A CA 1
ATOM 1563 C C . GLU A 1 205 ? -7.879 8.797 6.131 1.00 95.81 205 GLU A C 1
ATOM 1565 O O . GLU A 1 205 ? -8.337 9.177 7.208 1.00 95.81 205 GLU A O 1
ATOM 1570 N N . ASN A 1 206 ? -7.501 7.532 5.927 1.00 96.81 206 ASN A N 1
ATOM 1571 C CA . ASN A 1 206 ? -7.654 6.481 6.932 1.00 96.81 206 ASN A CA 1
ATOM 1572 C C . ASN A 1 206 ? -6.687 6.681 8.105 1.00 96.81 206 ASN A C 1
ATOM 1574 O O . ASN A 1 206 ? -7.064 6.464 9.252 1.00 96.81 206 ASN A O 1
ATOM 1578 N N . TYR A 1 207 ? -5.456 7.132 7.843 1.00 97.38 207 TYR A N 1
ATOM 1579 C CA . TYR A 1 207 ? -4.479 7.444 8.888 1.00 97.38 207 TYR A CA 1
ATOM 1580 C C . TYR A 1 207 ? -4.974 8.556 9.820 1.00 97.38 207 TYR A C 1
ATOM 1582 O O . TYR A 1 207 ? -4.901 8.415 11.041 1.00 97.38 207 TYR A O 1
ATOM 1590 N N . ASP A 1 208 ? -5.492 9.648 9.257 1.00 95.94 208 ASP A N 1
ATOM 1591 C CA . ASP A 1 208 ? -5.935 10.810 10.028 1.00 95.94 208 ASP A CA 1
ATOM 1592 C C . ASP A 1 208 ? -7.149 10.462 10.918 1.00 95.94 208 ASP A C 1
ATOM 1594 O O . ASP A 1 208 ? -7.263 10.976 12.039 1.00 95.94 208 ASP A O 1
ATOM 1598 N N . GLY A 1 209 ? -8.013 9.542 10.470 1.00 95.06 209 GLY A N 1
ATOM 1599 C CA . GLY A 1 209 ? -9.169 9.029 11.218 1.00 95.06 209 GLY A CA 1
ATOM 1600 C C . GLY A 1 209 ? -8.889 7.848 12.157 1.00 95.06 209 GLY A C 1
ATOM 1601 O O . GLY A 1 209 ? -9.738 7.517 12.979 1.00 95.06 209 GLY A O 1
ATOM 1602 N N . ALA A 1 210 ? -7.718 7.214 12.075 1.00 96.81 210 ALA A N 1
ATOM 1603 C CA . ALA A 1 210 ? -7.433 5.996 12.828 1.00 96.81 210 ALA A CA 1
ATOM 1604 C C . ALA A 1 210 ? -7.142 6.256 14.321 1.00 96.81 210 ALA A C 1
ATOM 1606 O O . ALA A 1 210 ? -6.382 7.161 14.689 1.00 96.81 210 ALA A O 1
ATOM 1607 N N . PHE A 1 211 ? -7.694 5.410 15.191 1.00 96.19 211 PHE A N 1
ATOM 1608 C CA . PHE A 1 211 ? -7.461 5.403 16.633 1.00 96.19 211 PHE A CA 1
ATOM 1609 C C . PHE A 1 211 ? -6.655 4.164 17.023 1.00 96.19 211 PHE A C 1
ATOM 1611 O O . PHE A 1 211 ? -7.021 3.031 16.712 1.00 96.19 211 PHE A O 1
ATOM 1618 N N . GLN A 1 212 ? -5.529 4.376 17.704 1.00 97.19 212 GLN A N 1
ATOM 1619 C CA . GLN A 1 212 ? -4.717 3.271 18.210 1.00 97.19 212 GLN A CA 1
ATOM 1620 C C . GLN A 1 212 ? -5.484 2.520 19.301 1.00 97.19 212 GLN A C 1
ATOM 1622 O O . GLN A 1 212 ? -6.134 3.123 20.151 1.00 97.19 212 GLN A O 1
ATOM 1627 N N . GLY A 1 213 ? -5.414 1.196 19.263 1.00 95.31 213 GLY A N 1
ATOM 1628 C CA . GLY A 1 213 ? -6.137 0.296 20.148 1.00 95.31 213 GLY A CA 1
ATOM 1629 C C . GLY A 1 213 ? -7.575 -0.005 19.720 1.00 95.31 213 GLY A C 1
ATOM 1630 O O . GLY A 1 213 ? -8.148 -0.931 20.294 1.00 95.31 213 GLY A O 1
ATOM 1631 N N . ALA A 1 214 ? -8.139 0.704 18.736 1.00 96.94 214 ALA A N 1
ATOM 1632 C CA . ALA A 1 214 ? -9.480 0.430 18.227 1.00 96.94 214 ALA A CA 1
ATOM 1633 C C . ALA A 1 214 ? -9.501 -0.782 17.280 1.00 96.94 214 ALA A C 1
ATOM 1635 O O . ALA A 1 214 ? -8.478 -1.177 16.704 1.00 96.94 214 ALA A O 1
ATOM 1636 N N . ILE A 1 215 ? -10.682 -1.383 17.149 1.00 97.12 215 ILE A N 1
ATOM 1637 C CA . ILE A 1 215 ? -10.923 -2.572 16.333 1.00 97.12 215 ILE A CA 1
ATOM 1638 C C . ILE A 1 215 ? -11.526 -2.128 15.007 1.00 97.12 215 ILE A C 1
ATOM 1640 O O . ILE A 1 215 ? -12.466 -1.336 14.969 1.00 97.12 215 ILE A O 1
ATOM 1644 N N . TYR A 1 216 ? -10.972 -2.638 13.915 1.00 97.50 216 TYR A N 1
ATOM 1645 C CA . TYR A 1 216 ? -11.379 -2.265 12.572 1.00 97.50 216 TYR A CA 1
ATOM 1646 C C . TYR A 1 216 ? -11.727 -3.494 11.752 1.00 97.50 216 TYR A C 1
ATOM 1648 O O . TYR A 1 216 ? -11.036 -4.508 11.814 1.00 97.50 216 TYR A O 1
ATOM 1656 N N . GLN A 1 217 ? -12.759 -3.376 10.923 1.00 97.06 217 GLN A N 1
ATOM 1657 C CA . GLN A 1 217 ? -12.929 -4.232 9.762 1.00 97.06 217 GLN A CA 1
ATOM 1658 C C . GLN A 1 217 ? -12.043 -3.690 8.639 1.00 97.06 217 GLN A C 1
ATOM 1660 O O . GLN A 1 217 ? -12.238 -2.579 8.139 1.00 97.06 217 GLN A O 1
ATOM 1665 N N . VAL A 1 218 ? -11.034 -4.471 8.278 1.00 97.31 218 VAL A N 1
ATOM 1666 C CA . VAL A 1 218 ? -9.955 -4.082 7.374 1.00 97.31 218 VAL A CA 1
ATOM 1667 C C . VAL A 1 218 ? -10.129 -4.838 6.065 1.00 97.31 218 VAL A C 1
ATOM 1669 O O . VAL A 1 218 ? -10.072 -6.064 6.051 1.00 97.31 218 VAL A O 1
ATOM 1672 N N . THR A 1 219 ? -10.311 -4.114 4.961 1.00 97.50 219 THR A N 1
ATOM 1673 C CA . THR A 1 219 ? -10.267 -4.681 3.605 1.00 97.50 219 THR A CA 1
ATOM 1674 C C . THR A 1 219 ? -8.898 -4.395 3.008 1.00 97.50 219 THR A C 1
ATOM 1676 O O . THR A 1 219 ? -8.541 -3.228 2.837 1.00 97.50 219 THR A O 1
ATOM 1679 N N . TYR A 1 220 ? -8.115 -5.425 2.694 1.00 97.50 220 TYR A N 1
ATOM 1680 C CA . TYR A 1 220 ? -6.733 -5.264 2.240 1.00 97.50 220 TYR A CA 1
ATOM 1681 C C . TYR A 1 220 ? -6.331 -6.275 1.160 1.00 97.50 220 TYR A C 1
ATOM 1683 O O . TYR A 1 220 ? -6.928 -7.340 1.005 1.00 97.50 220 TYR A O 1
ATOM 1691 N N . SER A 1 221 ? -5.288 -5.940 0.405 1.00 95.94 221 SER A N 1
ATOM 1692 C CA . SER A 1 221 ? -4.662 -6.855 -0.551 1.00 95.94 221 SER A CA 1
ATOM 1693 C C . SER A 1 221 ? -3.588 -7.721 0.124 1.00 95.94 221 SER A C 1
ATOM 1695 O O . SER A 1 221 ? -2.665 -7.175 0.740 1.00 95.94 221 SER A O 1
ATOM 1697 N N . PRO A 1 222 ? -3.648 -9.060 0.004 1.00 93.88 222 PRO A N 1
ATOM 1698 C CA . PRO A 1 222 ? -2.793 -9.959 0.774 1.00 93.88 222 PRO A CA 1
ATOM 1699 C C . PRO A 1 222 ? -1.309 -9.886 0.401 1.00 93.88 222 PRO A C 1
ATOM 1701 O O . PRO A 1 222 ? -0.476 -10.019 1.306 1.00 93.88 222 PRO A O 1
ATOM 1704 N N . ARG A 1 223 ? -0.966 -9.666 -0.880 1.00 93.56 223 ARG A N 1
ATOM 1705 C CA . ARG A 1 223 ? 0.432 -9.647 -1.347 1.00 93.56 223 ARG A CA 1
ATOM 1706 C C . ARG A 1 223 ? 1.047 -8.253 -1.278 1.00 93.56 223 ARG A C 1
ATOM 1708 O O . ARG A 1 223 ? 2.106 -8.089 -0.682 1.00 93.56 223 ARG A O 1
ATOM 1715 N N . SER A 1 224 ? 0.366 -7.244 -1.816 1.00 93.31 224 SER A N 1
ATOM 1716 C CA . SER A 1 224 ? 0.819 -5.843 -1.813 1.00 93.31 224 SER A CA 1
ATOM 1717 C C . SER A 1 224 ? 0.681 -5.148 -0.454 1.00 93.31 224 SER A C 1
ATOM 1719 O O . SER A 1 224 ? 1.217 -4.054 -0.277 1.00 93.31 224 SER A O 1
ATOM 1721 N N . LYS A 1 225 ? -0.019 -5.763 0.515 1.00 95.88 225 LYS A N 1
ATOM 1722 C CA . LYS A 1 225 ? -0.256 -5.222 1.870 1.00 95.88 225 LYS A CA 1
ATOM 1723 C C . LYS A 1 225 ? -0.870 -3.818 1.857 1.00 95.88 225 LYS A C 1
ATOM 1725 O O . LYS A 1 225 ? -0.595 -2.988 2.726 1.00 95.88 225 LYS A O 1
ATOM 1730 N N . ARG A 1 226 ? -1.703 -3.545 0.854 1.00 95.69 226 ARG A N 1
ATOM 1731 C CA . ARG A 1 226 ? -2.401 -2.271 0.683 1.00 95.69 226 ARG A CA 1
ATOM 1732 C C . ARG A 1 226 ? -3.762 -2.314 1.361 1.00 95.69 226 ARG A C 1
ATOM 1734 O O . ARG A 1 226 ? -4.527 -3.244 1.122 1.00 95.69 226 ARG A O 1
ATOM 1741 N N . LEU A 1 227 ? -4.058 -1.307 2.175 1.00 97.44 227 LEU A N 1
ATOM 1742 C CA . LEU A 1 227 ? -5.382 -1.097 2.741 1.00 97.44 227 LEU A CA 1
ATOM 1743 C C . LEU A 1 227 ? -6.295 -0.439 1.702 1.00 97.44 227 LEU A C 1
ATOM 1745 O O . LEU A 1 227 ? -5.947 0.598 1.136 1.00 97.44 227 LEU A O 1
ATOM 1749 N N . TRP A 1 228 ? -7.467 -1.025 1.496 1.00 96.56 228 TRP A N 1
ATOM 1750 C CA . TRP A 1 228 ? -8.496 -0.525 0.589 1.00 96.56 228 TRP A CA 1
ATOM 1751 C C . TRP A 1 228 ? -9.621 0.199 1.311 1.00 96.56 228 TRP A C 1
ATOM 1753 O O . TRP A 1 228 ? -10.055 1.255 0.867 1.00 96.56 228 TRP A O 1
ATOM 1763 N N . ALA A 1 229 ? -10.090 -0.381 2.412 1.00 96.50 229 ALA A N 1
ATOM 1764 C CA . ALA A 1 229 ? -11.140 0.185 3.241 1.00 96.50 229 ALA A CA 1
ATOM 1765 C C . ALA A 1 229 ? -10.897 -0.196 4.699 1.00 96.50 229 ALA A C 1
ATOM 1767 O O . ALA A 1 229 ? -10.359 -1.266 4.995 1.00 96.50 229 ALA A O 1
ATOM 1768 N N . MET A 1 230 ? -11.289 0.694 5.599 1.00 96.62 230 MET A N 1
ATOM 1769 C CA . MET A 1 230 ? -11.139 0.531 7.037 1.00 96.62 230 MET A CA 1
ATOM 1770 C C . MET A 1 230 ? -12.366 1.122 7.711 1.00 96.62 230 MET A C 1
ATOM 1772 O O . MET A 1 230 ? -12.639 2.310 7.562 1.00 96.62 230 MET A O 1
ATOM 1776 N N . GLN A 1 231 ? -13.102 0.286 8.434 1.00 97.06 231 GLN A N 1
ATOM 1777 C CA . GLN A 1 231 ? -14.306 0.689 9.152 1.00 97.06 231 GLN A CA 1
ATOM 1778 C C . GLN A 1 231 ? -14.143 0.360 10.629 1.00 97.06 231 GLN A C 1
ATOM 1780 O O . GLN A 1 231 ? -13.822 -0.774 10.978 1.00 97.06 231 GLN A O 1
ATOM 1785 N N . GLN A 1 232 ? -14.316 1.357 11.495 1.00 96.06 232 GLN A N 1
ATOM 1786 C CA . GLN A 1 232 ? -14.240 1.147 12.938 1.00 96.06 232 GLN A CA 1
ATOM 1787 C C . GLN A 1 232 ? -15.440 0.327 13.411 1.00 96.06 232 GLN A C 1
ATOM 1789 O O . GLN A 1 232 ? -16.574 0.607 13.022 1.00 96.06 232 GLN A O 1
ATOM 1794 N N . LEU A 1 233 ? -15.177 -0.673 14.248 1.00 94.06 233 LEU A N 1
ATOM 1795 C CA . LEU A 1 233 ? -16.191 -1.445 14.954 1.00 94.06 233 LEU A CA 1
ATOM 1796 C C . LEU A 1 233 ? -16.143 -1.031 16.430 1.00 94.06 233 LEU A C 1
ATOM 1798 O O . LEU A 1 233 ? -15.164 -1.337 17.111 1.00 94.06 233 LEU A O 1
ATOM 1802 N N . GLY A 1 234 ? -17.183 -0.340 16.904 1.00 83.31 234 GLY A N 1
ATOM 1803 C CA . GLY A 1 234 ? -17.249 0.223 18.260 1.00 83.31 234 GLY A CA 1
ATOM 1804 C C . GLY A 1 234 ? -17.063 1.727 18.253 1.00 83.31 234 GLY A C 1
ATOM 1805 O O . GLY A 1 234 ? -15.899 2.181 18.363 1.00 83.31 234 GLY A O 1
#

Radius of gyration: 29.69 Å; chains: 1; bounding box: 68×84×59 Å

Organism: Herpetosiphon aurantiacus (strain ATCC 23779 / DSM 785 / 114-95) (NCBI:txid316274)

Sequence (234 aa):
MKCPNCYSNVSNSTEKCPRCDWPLRAPAAATSSAAFGESPTANAWGRDQTNDAGVWEPTMPASAAWEQPTAEPASTWDQAPLQSVAPPPNATMMGNAMPTTVTLTSGQKTQLLFGAFFPLIILAIPIWFIGGSGGSEEISFFWFILGLFGLVVGWQAIMNLADFFSGVAQVQVDRLTKTQVVKNKNSRTYYGHFERIGRLNIGRENYDGAFQGAIYQVTYSPRSKRLWAMQQLG

Foldseek 3Di:
DADPPQRDDDDLPDQADPQPRHGDPNDDDPPPDDDDDDDDDDDDDDDDDDDDDDDDDPDDDDDDDDDDPDDDDDDDDPDPDPDPDDPDDDPVVQPDPDWDKDFADPVLLVVLQCLQVVVVVVLVVVVCVCVVVPDDPPCVVVVVVSVVVCVVSNVRSVLSVVLSVVSIWTKDKWAFADKDWDDDPPDIWIWTQTPPLGIATEDPVCSSVDHHRFIWGWTARNRNRYTDDIHTDD

Secondary structure (DSSP, 8-state):
-B-TTT--B--TT-SB-TTT--B-PPPPP---------PPP-----------------PPPP----PPPPPPP------------PPPP-GGGGGS-PPEEEEPPHHHHHHHHHHHHHHHHHHHHHHHHHHHTT--TT-HHHHHHHHHHHHHHHHHHHHHHHHHHH-EEEEEEEEEEEEEEEE-SS-EEEEEEETTTEEEEE-HHHHHH--TT-EEEEEE-TTT-BEEEEEEE-

pLDDT: mean 79.67, std 19.16, range [40.03, 98.25]